Protein AF-A0A285PUW4-F1 (afdb_monomer)

Nearest PDB structures (foldseek):
  8cwo-assembly1_Q  TM=2.333E-01  e=2.033E+00  Cutibacterium acnes

Sequence (295 aa):
MRRWKKIMALCFAFLMSFVMLGSSVEAANGPNEQDWSSAYIVIDDGSANPKQLYNANKSVTISTVKNISYDKKTNTLTLNGYQEAEKKIVANEMGDDFKVKVVGNNQIQGIAVWGYSYGGSLTLEGNGSLEINKNRVQGEPIFLMAEEANAQFKVKQGVTLKVYRDNKFPSSIVVSYSAAAKDGIVFEGNDTLNQKVQKTPQKEAKQMTAAVYELADFIPCTPKDDSVTGIYGALRQAGCSDDEPYYNIYKIQEVFPGIWIASMQDEAGNYFWSSNFNINTNAQKIKAYTTIQHM

Foldseek 3Di:
DVVVVVVVVVVVVVVVVVVVPP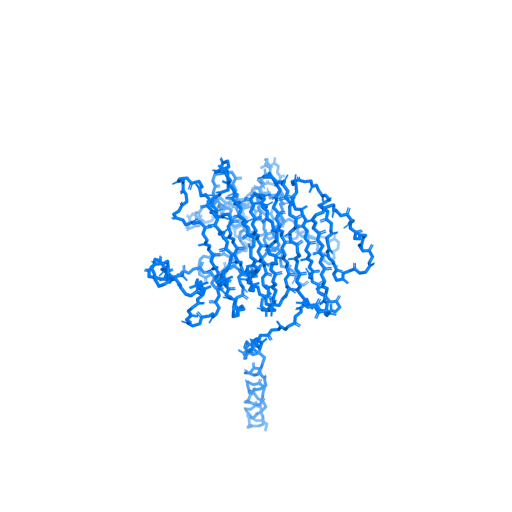PPQDFAAFADLDPPGAWFKFWCLVDPQTATQDGSPPVDDHDDDPQWHADRVQLEIEHAQAEAQRIEIETERGTQRHEYEYHAEHHYAAYEFENCQRHTAYEYDYQYEYAYNPVQPAQARYYTHNNAAQYAYEYEPRYHYHFHHRPVHPDNHDHPNHPNPDHNYYYHPCVVVVVVDDDDPDDDDVPPPPFPWDKDWFFWKDFPDPVDDATKGWDWDDDPDDDDTATQMWGWDDPDVVAIATDQADPVRDGDHPVRIDTDNPDGTDIHIYGDDPD

Secondary structure (DSSP, 8-state):
-HHHHHHHHHHHHHHHHHHSS--------SS--STT---EEEEE-SSSSPEEEEESSTTSPPPPBTTEEEEGGGTEEEEES-EEEEEEEEEES-BTT-EEEEESEEEEEEEEEE-TTT-B-EEEEESSEEEE-TT---SSSEEEE-TTS---EEE-TT-EEEEPPPTTSS-SEEEES---SS-SEEETT-HHHHTT-------S-TT-----EEEEEEEEEEESSTTS-SEEEEEEPPPSSTT---EEEEEEEEEETTEEEEESB-TTS-B--GGGEEE-TTSPPEEEEEE----

Mean predicted aligned error: 16.11 Å

Solvent-accessible surface area (backbone atoms only — not comparable to full-atom values): 15934 Å² total; per-residue (Å²): 116,77,66,61,56,54,52,53,52,50,53,50,51,54,57,47,50,61,72,64,46,67,75,78,58,63,80,29,76,32,58,42,77,56,96,83,39,76,14,34,30,31,43,41,69,85,56,98,75,48,49,25,60,40,58,56,54,81,88,60,76,69,51,90,53,86,40,46,50,64,40,73,94,70,27,32,36,38,37,46,52,26,80,41,55,81,30,26,42,40,36,24,24,34,4,46,56,20,30,39,36,32,34,53,60,29,31,25,21,28,39,40,28,32,2,81,43,45,7,16,16,40,33,39,31,45,72,12,32,43,38,28,8,84,86,31,80,35,44,54,20,32,33,24,42,5,51,60,8,69,18,32,41,36,36,39,66,58,46,45,78,44,72,36,40,18,90,90,36,98,44,44,66,48,73,40,60,42,55,38,90,62,70,41,60,41,46,51,96,34,65,76,62,43,72,69,63,76,88,74,86,78,80,88,59,95,78,65,64,90,59,63,62,46,81,43,75,19,31,35,35,43,62,74,49,87,89,59,85,81,49,35,27,32,42,83,44,87,50,100,53,99,81,60,76,49,51,52,29,22,47,44,42,77,81,47,97,95,42,33,39,40,35,52,46,51,99,86,68,50,70,49,58,49,91,52,41,48,75,39,85,87,51,79,61,46,75,30,32,30,61,72,75,87,125

Organism: NCBI:txid39488

pLDDT: mean 80.05, std 18.42, range [25.73, 98.88]

Structure (mmCIF, N/CA/C/O backbone):
data_AF-A0A285PUW4-F1
#
_entry.id   AF-A0A285PUW4-F1
#
loop_
_atom_site.group_PDB
_atom_site.id
_atom_site.type_symbol
_atom_site.label_atom_id
_atom_site.label_alt_id
_atom_site.label_comp_id
_atom_site.label_asym_id
_atom_site.label_entity_id
_atom_site.label_seq_id
_atom_site.pdbx_PDB_ins_code
_atom_site.Cartn_x
_atom_site.Cartn_y
_atom_site.Cartn_z
_atom_site.occupancy
_atom_site.B_iso_or_equiv
_atom_site.auth_seq_id
_atom_site.auth_comp_id
_atom_site.auth_asym_id
_atom_site.auth_atom_id
_atom_site.pdbx_PDB_model_num
ATOM 1 N N . MET A 1 1 ? 47.518 -31.987 -9.148 1.00 48.16 1 MET A N 1
ATOM 2 C CA . MET A 1 1 ? 46.989 -30.605 -9.289 1.00 48.16 1 MET A CA 1
ATOM 3 C C . MET A 1 1 ? 45.641 -30.492 -10.016 1.00 48.16 1 MET A C 1
ATOM 5 O O . MET A 1 1 ? 44.778 -29.772 -9.536 1.00 48.16 1 MET A O 1
ATOM 9 N N . ARG A 1 2 ? 45.401 -31.188 -11.141 1.00 44.03 2 ARG A N 1
ATOM 10 C CA . ARG A 1 2 ? 44.170 -31.020 -11.954 1.00 44.03 2 ARG A CA 1
ATOM 11 C C . ARG A 1 2 ? 42.878 -31.576 -11.314 1.00 44.03 2 ARG A C 1
ATOM 13 O O . ARG A 1 2 ? 41.805 -31.058 -11.590 1.00 44.03 2 ARG A O 1
ATOM 20 N N . ARG A 1 3 ? 42.974 -32.597 -10.447 1.00 45.84 3 ARG A N 1
ATOM 21 C CA . ARG A 1 3 ? 41.830 -33.188 -9.713 1.00 45.84 3 ARG A CA 1
ATOM 22 C C . ARG A 1 3 ? 41.366 -32.342 -8.516 1.00 45.84 3 ARG A C 1
ATOM 24 O O . ARG A 1 3 ? 40.168 -32.188 -8.338 1.00 45.84 3 ARG A O 1
ATOM 31 N N . TRP A 1 4 ? 42.281 -31.708 -7.777 1.00 45.28 4 TRP A N 1
ATOM 32 C CA . TRP A 1 4 ? 41.923 -30.794 -6.680 1.00 45.28 4 TRP A CA 1
ATOM 33 C C . TRP A 1 4 ? 41.218 -29.524 -7.155 1.00 45.28 4 TRP A C 1
ATOM 35 O O . TRP A 1 4 ? 40.253 -29.112 -6.528 1.00 45.28 4 TRP A O 1
ATOM 45 N N . LYS A 1 5 ? 41.608 -28.967 -8.310 1.00 37.75 5 LYS A N 1
ATOM 46 C CA . LYS A 1 5 ? 40.912 -27.812 -8.906 1.00 37.75 5 LYS A CA 1
ATOM 47 C C . LYS A 1 5 ? 39.450 -28.116 -9.269 1.00 37.75 5 LYS A C 1
ATOM 49 O O . LYS A 1 5 ? 38.606 -27.241 -9.142 1.00 37.75 5 LYS A O 1
ATOM 54 N N . LYS A 1 6 ? 39.138 -29.357 -9.671 1.00 38.19 6 LYS A N 1
ATOM 55 C CA . LYS A 1 6 ? 37.766 -29.787 -9.996 1.00 38.19 6 LYS A CA 1
ATOM 56 C C . LYS A 1 6 ? 36.896 -29.992 -8.753 1.00 38.19 6 LYS A C 1
ATOM 58 O O . LYS A 1 6 ? 35.721 -29.666 -8.797 1.00 38.19 6 LYS A O 1
ATOM 63 N N . ILE A 1 7 ? 37.475 -30.483 -7.655 1.00 49.41 7 ILE A N 1
ATOM 64 C CA . ILE A 1 7 ? 36.774 -30.646 -6.368 1.00 49.41 7 ILE A CA 1
ATOM 65 C C . ILE A 1 7 ? 36.506 -29.274 -5.731 1.00 49.41 7 ILE A C 1
ATOM 67 O O . ILE A 1 7 ? 35.391 -29.015 -5.299 1.00 49.41 7 ILE A O 1
ATOM 71 N N . MET A 1 8 ? 37.481 -28.360 -5.776 1.00 45.38 8 MET A N 1
ATOM 72 C CA . MET A 1 8 ? 37.315 -26.978 -5.308 1.00 45.38 8 MET A CA 1
ATOM 73 C C . MET A 1 8 ? 36.250 -26.212 -6.102 1.00 45.38 8 MET A C 1
ATOM 75 O O . MET A 1 8 ? 35.428 -25.529 -5.507 1.00 45.38 8 MET A O 1
ATOM 79 N N . ALA A 1 9 ? 36.217 -26.365 -7.431 1.00 46.84 9 ALA A N 1
ATOM 80 C CA . ALA A 1 9 ? 35.176 -25.769 -8.270 1.00 46.84 9 ALA A CA 1
ATOM 81 C C . ALA A 1 9 ? 33.778 -26.338 -7.967 1.00 46.84 9 ALA A C 1
ATOM 83 O O . ALA A 1 9 ? 32.801 -25.599 -8.014 1.00 46.84 9 ALA A O 1
ATOM 84 N N . LEU A 1 10 ? 33.682 -27.624 -7.607 1.00 46.22 10 LEU A N 1
ATOM 85 C CA . LEU A 1 10 ? 32.420 -28.248 -7.203 1.00 46.22 10 LEU A CA 1
ATOM 86 C C . LEU A 1 10 ? 31.941 -27.731 -5.836 1.00 46.22 10 LEU A C 1
ATOM 88 O O . LEU A 1 10 ? 30.762 -27.437 -5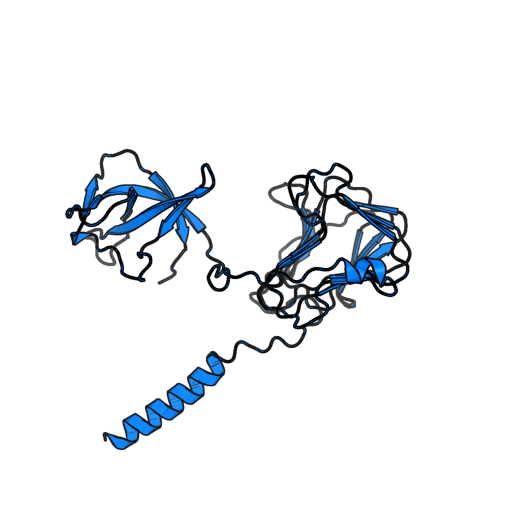.679 1.00 46.22 10 LEU A O 1
ATOM 92 N N . CYS A 1 11 ? 32.851 -27.557 -4.870 1.00 49.34 11 CYS A N 1
ATOM 93 C CA . CYS A 1 11 ? 32.546 -26.946 -3.573 1.00 49.34 11 CYS A CA 1
ATOM 94 C C . CYS A 1 11 ? 32.142 -25.471 -3.712 1.00 49.34 11 CYS A C 1
ATOM 96 O O . CYS A 1 11 ? 31.205 -25.041 -3.051 1.00 49.34 11 CYS A O 1
ATOM 98 N N . PHE A 1 12 ? 32.795 -24.714 -4.602 1.00 49.34 12 PHE A N 1
ATOM 99 C CA . PHE A 1 12 ? 32.440 -23.320 -4.890 1.00 49.34 12 PHE A CA 1
ATOM 100 C C . PHE A 1 12 ? 31.091 -23.197 -5.609 1.00 49.34 12 PHE A C 1
ATOM 102 O O . PHE A 1 12 ? 30.313 -22.311 -5.281 1.00 49.34 12 PHE A O 1
ATOM 109 N N . ALA A 1 13 ? 30.778 -24.100 -6.543 1.00 49.28 13 ALA A N 1
ATOM 110 C CA . ALA A 1 13 ? 29.469 -24.154 -7.194 1.00 49.28 13 ALA A CA 1
ATOM 111 C C . ALA A 1 13 ? 28.354 -24.572 -6.217 1.00 49.28 13 ALA A C 1
ATOM 113 O O . ALA A 1 13 ? 27.254 -24.031 -6.277 1.00 49.28 13 ALA A O 1
ATOM 114 N N . PHE A 1 14 ? 28.646 -25.479 -5.279 1.00 45.00 14 PHE A N 1
ATOM 115 C CA . PHE A 1 14 ? 27.725 -25.857 -4.207 1.00 45.00 14 PHE A CA 1
ATOM 116 C C . PHE A 1 14 ? 27.503 -24.698 -3.218 1.00 45.00 14 PHE A C 1
ATOM 118 O O . PHE A 1 14 ? 26.364 -24.401 -2.884 1.00 45.00 14 PHE A O 1
ATOM 125 N N . LEU A 1 15 ? 28.551 -23.959 -2.835 1.00 50.69 15 LEU A N 1
ATOM 126 C CA . LEU A 1 15 ? 28.443 -22.742 -2.014 1.00 50.69 15 LEU A CA 1
ATOM 127 C C . LEU A 1 15 ? 27.688 -21.609 -2.732 1.00 50.69 15 LEU A C 1
ATOM 129 O O . LEU A 1 15 ? 26.820 -20.987 -2.130 1.00 50.69 15 LEU A O 1
ATOM 133 N N . MET A 1 16 ? 27.938 -21.387 -4.027 1.00 45.81 16 MET A N 1
ATOM 134 C CA . MET A 1 16 ? 27.179 -20.428 -4.845 1.00 45.81 16 MET A CA 1
ATOM 135 C C . MET A 1 16 ? 25.719 -20.849 -5.041 1.00 45.81 16 MET A C 1
ATOM 137 O O . MET A 1 16 ? 24.855 -19.988 -5.173 1.00 45.81 16 MET A O 1
ATOM 141 N N . SER A 1 17 ? 25.413 -22.151 -5.016 1.00 41.62 17 SER A N 1
ATOM 142 C CA . SER A 1 17 ? 24.025 -22.616 -5.088 1.00 41.62 17 SER A CA 1
ATOM 143 C C . SER A 1 17 ? 23.209 -22.224 -3.853 1.00 41.62 17 SER A C 1
ATOM 145 O O . SER A 1 17 ? 22.017 -22.001 -3.999 1.00 41.62 17 SER A O 1
ATOM 147 N N . PHE A 1 18 ? 23.838 -22.015 -2.686 1.00 41.69 18 PHE A N 1
ATOM 148 C CA . PHE A 1 18 ? 23.177 -21.428 -1.510 1.00 41.69 18 PHE A CA 1
ATOM 149 C C . PHE A 1 18 ? 23.049 -19.899 -1.576 1.00 41.69 18 PHE A C 1
ATOM 151 O O . PHE A 1 18 ? 22.147 -19.357 -0.953 1.00 41.69 18 PHE A O 1
ATOM 158 N N . VAL A 1 19 ? 23.894 -19.209 -2.353 1.00 43.41 19 VAL A N 1
ATOM 159 C CA . VAL A 1 19 ? 23.761 -17.762 -2.636 1.00 43.41 19 VAL A CA 1
ATOM 160 C C . VAL A 1 19 ? 22.665 -17.494 -3.684 1.00 43.41 19 VAL A C 1
ATOM 162 O O . VAL A 1 19 ? 22.061 -16.430 -3.689 1.00 43.41 19 VAL A O 1
ATOM 165 N N . MET A 1 20 ? 22.386 -18.478 -4.548 1.00 39.09 20 MET A N 1
ATOM 166 C CA . MET A 1 20 ? 21.332 -18.455 -5.578 1.00 39.09 20 MET A CA 1
ATOM 167 C C . MET A 1 20 ? 20.034 -19.155 -5.157 1.00 39.09 20 MET A C 1
ATOM 169 O O . MET A 1 20 ? 19.060 -19.151 -5.915 1.00 39.09 20 MET A O 1
ATOM 173 N N . LEU A 1 21 ? 19.988 -19.754 -3.964 1.00 38.34 21 LEU A N 1
ATOM 174 C CA . LEU A 1 21 ? 18.716 -19.955 -3.290 1.00 38.34 21 LEU A CA 1
ATOM 175 C C . LEU A 1 21 ? 18.259 -18.551 -2.924 1.00 38.34 21 LEU A C 1
ATOM 177 O O . LEU A 1 21 ? 18.657 -18.030 -1.885 1.00 38.34 21 LEU A O 1
ATOM 181 N N . GLY A 1 22 ? 17.486 -17.928 -3.824 1.00 42.28 22 GLY A N 1
ATOM 182 C CA . GLY A 1 22 ? 16.699 -16.753 -3.488 1.00 42.28 22 GLY A CA 1
ATOM 183 C C . GLY A 1 22 ? 16.111 -17.037 -2.124 1.00 42.28 22 GLY A C 1
ATOM 184 O O . GLY A 1 22 ? 15.492 -18.093 -1.947 1.00 42.28 22 GLY A O 1
ATOM 185 N N . SER A 1 23 ? 16.471 -16.197 -1.154 1.00 39.47 23 SER A N 1
ATOM 186 C CA . SER A 1 23 ? 16.004 -16.304 0.217 1.00 39.47 23 SER A CA 1
ATOM 187 C C . SER A 1 23 ? 14.535 -16.650 0.123 1.00 39.47 23 SER A C 1
ATOM 189 O O . SER A 1 23 ? 13.757 -15.869 -0.419 1.00 39.47 23 SER A O 1
ATOM 191 N N . SER A 1 24 ? 14.168 -17.868 0.522 1.00 43.34 24 SER A N 1
ATOM 192 C CA . SER A 1 24 ? 12.769 -18.195 0.709 1.00 43.34 24 SER A CA 1
ATOM 193 C C . SER A 1 24 ? 12.327 -17.212 1.773 1.00 43.34 24 SER A C 1
ATOM 195 O O . SER A 1 24 ? 12.712 -17.371 2.931 1.00 43.34 24 SER A O 1
ATOM 197 N N . VAL A 1 25 ? 11.678 -16.128 1.355 1.00 45.62 25 VAL A N 1
ATOM 198 C CA . VAL A 1 25 ? 11.226 -15.083 2.258 1.00 45.62 25 VAL A CA 1
ATOM 199 C C . VAL A 1 25 ? 10.133 -15.748 3.074 1.00 45.62 25 VAL A C 1
ATOM 201 O O . VAL A 1 25 ? 8.992 -15.891 2.633 1.00 45.62 25 VAL A O 1
ATOM 204 N N . GLU A 1 26 ? 10.522 -16.288 4.226 1.00 49.47 26 GLU A N 1
ATOM 205 C CA . GLU A 1 26 ? 9.581 -16.531 5.301 1.00 49.47 26 GLU A CA 1
ATOM 206 C C . GLU A 1 26 ? 8.838 -15.221 5.520 1.00 49.47 26 GLU A C 1
ATOM 208 O O . GLU A 1 26 ? 9.461 -14.161 5.566 1.00 49.47 26 GLU A O 1
ATOM 213 N N . ALA A 1 27 ? 7.513 -15.303 5.606 1.00 55.12 27 ALA A N 1
ATOM 214 C CA . ALA A 1 27 ? 6.664 -14.155 5.868 1.00 55.12 27 ALA A CA 1
ATOM 215 C C . ALA A 1 27 ? 7.235 -13.351 7.045 1.00 55.12 27 ALA A C 1
ATOM 217 O O . ALA A 1 27 ? 7.267 -13.842 8.179 1.00 55.12 27 ALA A O 1
ATOM 218 N N . ALA A 1 28 ? 7.738 -12.147 6.773 1.00 72.06 28 ALA A N 1
ATOM 219 C CA . ALA A 1 28 ? 8.301 -11.302 7.813 1.00 72.06 28 ALA A CA 1
ATOM 220 C C . ALA A 1 28 ? 7.157 -10.646 8.591 1.00 72.06 28 ALA A C 1
ATOM 222 O O . ALA A 1 28 ? 6.213 -10.139 7.991 1.00 72.06 28 ALA A O 1
ATOM 223 N N . ASN A 1 29 ? 7.225 -10.663 9.923 1.00 87.19 29 ASN A N 1
ATOM 224 C CA . ASN A 1 29 ? 6.245 -9.988 10.773 1.00 87.19 29 ASN A CA 1
ATOM 225 C C . ASN A 1 29 ? 6.837 -8.685 11.313 1.00 87.19 29 ASN A C 1
ATOM 227 O O . ASN A 1 29 ? 7.913 -8.694 11.917 1.00 87.19 29 ASN A O 1
ATOM 231 N N . GLY A 1 30 ? 6.091 -7.598 11.159 1.00 93.19 30 GLY A N 1
ATOM 232 C CA . GLY A 1 30 ? 6.497 -6.250 11.521 1.00 93.19 30 GLY A CA 1
ATOM 233 C C . GLY A 1 30 ? 7.304 -5.540 10.429 1.00 93.19 30 GLY A C 1
ATOM 234 O O . GLY A 1 30 ? 7.604 -6.125 9.393 1.00 93.19 30 GLY A O 1
ATOM 235 N N . PRO A 1 31 ? 7.647 -4.260 10.651 1.00 93.81 31 PRO A N 1
ATOM 236 C CA . PRO A 1 31 ? 8.512 -3.508 9.748 1.00 93.81 31 PRO A CA 1
ATOM 237 C C . PRO A 1 31 ? 9.936 -4.066 9.707 1.00 93.81 31 PRO A C 1
ATOM 239 O O . PRO A 1 31 ? 10.443 -4.537 10.725 1.00 93.81 31 PRO A O 1
ATOM 242 N N . ASN A 1 32 ? 10.618 -3.909 8.571 1.00 89.06 32 ASN A N 1
ATOM 243 C CA . ASN A 1 32 ? 12.045 -4.202 8.474 1.00 89.06 32 ASN A CA 1
ATOM 244 C C . ASN A 1 32 ? 12.840 -3.317 9.446 1.00 89.06 32 ASN A C 1
ATOM 246 O O . ASN A 1 32 ? 12.752 -2.090 9.412 1.00 89.06 32 ASN A O 1
ATOM 250 N N . GLU A 1 33 ? 13.626 -3.938 10.325 1.00 84.62 33 GLU A N 1
ATOM 251 C CA . GLU A 1 33 ? 14.454 -3.248 11.328 1.00 84.62 33 GLU A CA 1
ATOM 252 C C . GLU A 1 33 ? 15.958 -3.405 11.079 1.00 84.62 33 GLU A C 1
ATOM 254 O O . GLU A 1 33 ? 16.762 -3.054 11.940 1.00 84.62 33 GLU A O 1
ATOM 259 N N . GLN A 1 34 ? 16.352 -3.940 9.923 1.00 81.75 34 GLN A N 1
ATOM 260 C CA . GLN A 1 34 ? 17.763 -4.025 9.549 1.00 81.75 34 GLN A CA 1
ATOM 261 C C . GLN A 1 34 ? 18.368 -2.625 9.373 1.00 81.75 34 GLN A C 1
ATOM 263 O O . GLN A 1 34 ? 17.660 -1.670 9.063 1.00 81.75 34 GLN A O 1
ATOM 268 N N . ASP A 1 35 ? 19.687 -2.493 9.531 1.00 75.38 35 ASP A N 1
ATOM 269 C CA . ASP A 1 35 ? 20.366 -1.185 9.482 1.00 75.38 35 ASP A CA 1
ATOM 270 C C . ASP A 1 35 ? 20.207 -0.460 8.133 1.00 75.38 35 ASP A C 1
ATOM 272 O O . ASP A 1 35 ? 20.282 0.765 8.066 1.00 75.38 35 ASP A O 1
ATOM 276 N N . TRP A 1 36 ? 19.966 -1.215 7.060 1.00 74.19 36 TRP A N 1
ATOM 277 C CA . TRP A 1 36 ? 19.705 -0.718 5.706 1.00 74.19 36 TRP A CA 1
ATOM 278 C C . TRP A 1 36 ? 18.207 -0.602 5.375 1.00 74.19 36 TRP A C 1
ATOM 280 O O . TRP A 1 36 ? 17.855 -0.312 4.233 1.00 74.19 36 TRP A O 1
ATOM 290 N N . SER A 1 37 ? 17.328 -0.839 6.354 1.00 80.19 37 SER A N 1
ATOM 291 C CA . SER A 1 37 ? 15.878 -0.830 6.176 1.00 80.19 37 SER A CA 1
ATOM 292 C C . SER A 1 37 ? 15.384 0.483 5.584 1.00 80.19 37 SER A C 1
ATOM 294 O O . SER A 1 37 ? 15.727 1.574 6.053 1.00 80.19 37 SER A O 1
ATOM 296 N N . SER A 1 38 ? 14.495 0.352 4.604 1.00 85.50 38 SER A N 1
ATOM 297 C CA . SER A 1 38 ? 13.711 1.463 4.074 1.00 85.50 38 SER A CA 1
ATOM 298 C C . SER A 1 38 ? 12.256 1.383 4.537 1.00 85.50 38 SER A C 1
ATOM 300 O O . SER A 1 38 ? 11.366 1.882 3.849 1.00 85.50 38 SER A O 1
ATOM 302 N N . ALA A 1 39 ? 11.979 0.764 5.691 1.00 90.62 39 ALA A N 1
ATOM 303 C CA . ALA A 1 39 ? 10.617 0.620 6.185 1.00 90.62 39 ALA A CA 1
ATOM 304 C C . ALA A 1 39 ? 10.025 1.956 6.648 1.00 90.62 39 ALA A C 1
ATOM 306 O O . ALA A 1 39 ? 10.598 2.674 7.477 1.00 90.62 39 ALA A O 1
ATOM 307 N N . TYR A 1 40 ? 8.843 2.284 6.133 1.00 92.62 40 TYR A N 1
ATOM 308 C CA . TYR A 1 40 ? 8.121 3.498 6.499 1.00 92.62 40 TYR A CA 1
ATOM 309 C C . TYR A 1 40 ? 6.622 3.370 6.244 1.00 92.62 40 TYR A C 1
ATOM 311 O O . TYR A 1 40 ? 6.158 2.530 5.474 1.00 92.62 40 TYR A O 1
ATOM 319 N N . ILE A 1 41 ? 5.872 4.283 6.859 1.00 98.19 41 ILE A N 1
ATOM 320 C CA . ILE A 1 41 ? 4.489 4.590 6.500 1.00 98.19 41 ILE A CA 1
ATOM 321 C C . ILE A 1 41 ? 4.375 6.104 6.389 1.00 98.19 41 ILE A C 1
ATOM 323 O O . ILE A 1 41 ? 4.719 6.821 7.332 1.00 98.19 41 ILE A O 1
ATOM 327 N N . VAL A 1 42 ? 3.841 6.592 5.274 1.00 94.81 42 VAL A N 1
ATOM 328 C CA . VAL A 1 42 ? 3.626 8.019 5.037 1.00 94.81 42 VAL A CA 1
ATOM 329 C C . VAL A 1 42 ? 2.212 8.319 4.564 1.00 94.81 42 VAL A C 1
ATOM 331 O O . VAL A 1 42 ? 1.539 7.486 3.955 1.00 94.81 42 VAL A O 1
ATOM 334 N N . ILE A 1 43 ? 1.788 9.553 4.821 1.00 97.06 43 ILE A N 1
ATOM 335 C CA . ILE A 1 43 ? 0.664 10.180 4.135 1.00 97.06 43 ILE A CA 1
ATOM 336 C C . ILE A 1 43 ? 1.257 10.993 2.987 1.00 97.06 43 ILE A C 1
ATOM 338 O O . ILE A 1 43 ? 1.853 12.047 3.219 1.00 97.06 43 ILE A O 1
ATOM 342 N N . ASP A 1 44 ? 1.103 10.482 1.773 1.00 88.50 44 ASP A N 1
ATOM 343 C CA . ASP A 1 44 ? 1.510 11.153 0.544 1.00 88.50 44 ASP A CA 1
ATOM 344 C C . ASP A 1 44 ? 0.417 12.143 0.118 1.00 88.50 44 ASP A C 1
ATOM 346 O O . ASP A 1 44 ? -0.689 11.763 -0.282 1.00 88.50 44 ASP A O 1
ATOM 350 N N . ASP A 1 45 ? 0.740 13.425 0.257 1.00 84.69 45 ASP A N 1
ATOM 351 C CA . ASP A 1 45 ? -0.054 14.575 -0.171 1.00 84.69 45 ASP A CA 1
ATOM 352 C C . ASP A 1 45 ? 0.548 15.277 -1.404 1.00 84.69 45 ASP A C 1
ATOM 354 O O . ASP A 1 45 ? 0.168 16.404 -1.722 1.00 84.69 45 ASP A O 1
ATOM 358 N N . GLY A 1 46 ? 1.491 14.624 -2.098 1.00 79.12 46 GLY A N 1
ATOM 359 C CA . GLY A 1 46 ? 2.215 15.174 -3.245 1.00 79.12 46 GLY A CA 1
ATOM 360 C C . GLY A 1 46 ? 3.327 16.161 -2.878 1.00 79.12 46 GLY A C 1
ATOM 361 O O . GLY A 1 46 ? 3.969 16.712 -3.774 1.00 79.12 46 GLY A O 1
ATOM 362 N N . SER A 1 47 ? 3.570 16.408 -1.588 1.00 77.31 47 SER A N 1
ATOM 363 C CA . SER A 1 47 ? 4.679 17.253 -1.149 1.00 77.31 47 SER A CA 1
ATOM 364 C C . SER A 1 47 ? 6.021 16.518 -1.204 1.00 77.31 47 SER A C 1
ATOM 366 O O . SER A 1 47 ? 6.098 15.295 -1.119 1.00 77.31 47 SER A O 1
ATOM 368 N N . ALA A 1 48 ? 7.114 17.282 -1.285 1.00 73.50 48 ALA A N 1
ATOM 369 C CA . ALA A 1 48 ? 8.469 16.729 -1.226 1.00 73.50 48 ALA A CA 1
ATOM 370 C C . ALA A 1 48 ? 8.801 16.072 0.130 1.00 73.50 48 ALA A C 1
ATOM 372 O O . ALA A 1 48 ? 9.737 15.286 0.215 1.00 73.50 48 ALA A O 1
ATOM 373 N N . ASN A 1 49 ? 8.050 16.406 1.186 1.00 79.50 49 ASN A N 1
ATOM 374 C CA . ASN A 1 49 ? 8.264 15.926 2.549 1.00 79.50 49 ASN A CA 1
ATOM 375 C C . ASN A 1 49 ? 6.935 15.418 3.130 1.00 79.50 49 ASN A C 1
ATOM 377 O O . ASN A 1 49 ? 6.308 16.119 3.932 1.00 79.50 49 ASN A O 1
ATOM 381 N N . PRO A 1 50 ? 6.486 14.216 2.729 1.00 88.38 50 PRO A N 1
ATOM 382 C CA . PRO A 1 50 ? 5.214 13.670 3.176 1.00 88.38 50 PRO A CA 1
ATOM 383 C C . PRO A 1 50 ? 5.226 13.400 4.684 1.00 88.38 50 PRO A C 1
ATOM 385 O O . PRO A 1 50 ? 6.272 13.147 5.296 1.00 88.38 50 PRO A O 1
ATOM 388 N N . LYS A 1 51 ? 4.039 13.422 5.300 1.00 93.00 51 LYS A N 1
ATOM 389 C CA . LYS A 1 51 ? 3.909 13.220 6.749 1.00 93.00 51 LYS A CA 1
ATOM 390 C C . LYS A 1 51 ? 4.247 11.781 7.110 1.00 93.00 51 LYS A C 1
ATOM 392 O O . LYS A 1 51 ? 3.575 10.852 6.669 1.00 93.00 51 LYS A O 1
ATOM 397 N N . GLN A 1 52 ? 5.253 11.617 7.955 1.00 96.50 52 GLN A N 1
ATOM 398 C CA . GLN A 1 52 ? 5.763 10.320 8.389 1.00 96.50 52 GLN A CA 1
ATOM 399 C C . GLN A 1 52 ? 4.918 9.796 9.550 1.00 96.50 52 GLN A C 1
ATOM 401 O O . GLN A 1 52 ? 4.804 10.467 10.569 1.00 96.50 52 GLN A O 1
ATOM 406 N N . LEU A 1 53 ? 4.325 8.614 9.422 1.00 97.75 53 LEU A N 1
ATOM 407 C CA . LEU A 1 53 ? 3.608 7.929 10.507 1.00 97.75 53 LEU A CA 1
ATOM 408 C C . LEU A 1 53 ? 4.476 6.859 11.173 1.00 97.75 53 LEU A C 1
ATOM 410 O O . LEU A 1 53 ? 4.290 6.539 12.345 1.00 97.75 53 LEU A O 1
ATOM 414 N N . TYR A 1 54 ? 5.437 6.332 10.420 1.00 97.38 54 TYR A N 1
ATOM 415 C CA . TYR A 1 54 ? 6.482 5.435 10.881 1.00 97.38 54 TYR A CA 1
ATOM 416 C C . TYR A 1 54 ? 7.693 5.566 9.959 1.00 97.38 54 TYR A C 1
ATOM 418 O O . TYR A 1 54 ? 7.525 5.772 8.758 1.00 97.38 54 TYR A O 1
ATOM 426 N N . ASN A 1 55 ? 8.894 5.423 10.512 1.00 94.19 55 ASN A N 1
ATOM 427 C CA . ASN A 1 55 ? 10.124 5.311 9.742 1.00 94.19 55 ASN A CA 1
ATOM 428 C C . ASN A 1 55 ? 11.156 4.506 10.549 1.00 94.19 55 ASN A C 1
ATOM 430 O O . ASN A 1 55 ? 11.305 4.734 11.755 1.00 94.19 55 ASN A O 1
ATOM 434 N N . ALA A 1 56 ? 11.850 3.567 9.906 1.00 90.81 56 ALA A N 1
ATOM 435 C CA . ALA A 1 56 ? 12.941 2.818 10.527 1.00 90.81 56 ALA A CA 1
ATOM 436 C C . ALA A 1 56 ? 14.150 3.716 10.847 1.00 90.81 56 ALA A C 1
ATOM 438 O O . ALA A 1 56 ? 14.820 3.521 11.866 1.00 90.81 56 ALA A O 1
ATOM 439 N N . ASN A 1 57 ? 14.390 4.753 10.035 1.00 88.06 57 ASN A N 1
ATOM 440 C CA . ASN A 1 57 ? 15.404 5.761 10.310 1.00 88.06 57 ASN A CA 1
ATOM 441 C C . ASN A 1 57 ? 14.968 6.644 11.488 1.00 88.06 57 ASN A C 1
ATOM 443 O O . ASN A 1 57 ? 14.126 7.535 11.363 1.00 88.06 57 ASN A O 1
ATOM 447 N N . LYS A 1 58 ? 15.608 6.427 12.639 1.00 88.94 58 LYS A N 1
ATOM 448 C CA . LYS A 1 58 ? 15.310 7.113 13.907 1.00 88.94 58 LYS A CA 1
ATOM 449 C C . LYS A 1 58 ? 15.548 8.626 13.871 1.00 88.94 58 LYS A C 1
ATOM 451 O O . LYS A 1 58 ? 15.062 9.326 14.754 1.00 88.94 58 LYS A O 1
ATOM 456 N N . SER A 1 59 ? 16.285 9.128 12.881 1.00 89.75 59 SER A N 1
ATOM 457 C CA . SER A 1 59 ? 16.507 10.565 12.685 1.00 89.75 59 SER A CA 1
ATOM 458 C C . SER A 1 59 ? 15.311 11.266 12.031 1.00 89.75 59 SER A C 1
ATOM 460 O O . SER A 1 59 ? 15.240 12.494 12.033 1.00 89.75 59 SER A O 1
ATOM 462 N N . VAL A 1 60 ? 14.366 10.511 11.460 1.00 91.38 60 VAL A N 1
ATOM 463 C CA . VAL A 1 60 ? 13.168 11.059 10.821 1.00 91.38 60 VAL A CA 1
ATOM 464 C C . VAL A 1 60 ? 12.125 11.416 11.879 1.00 91.38 60 VAL A C 1
ATOM 466 O O . VAL A 1 60 ? 11.774 10.615 12.743 1.00 91.38 60 VAL A O 1
ATOM 469 N N . THR A 1 61 ? 11.594 12.635 11.793 1.00 94.19 61 THR A N 1
ATOM 470 C CA . THR A 1 61 ? 10.548 13.096 12.712 1.00 94.19 61 THR A CA 1
ATOM 471 C C . THR A 1 61 ? 9.198 12.497 12.333 1.00 94.19 61 THR A C 1
ATOM 473 O O . THR A 1 61 ? 8.698 12.713 11.229 1.00 94.19 61 THR A O 1
ATOM 476 N N . ILE A 1 62 ? 8.580 11.787 13.277 1.00 96.94 62 ILE A N 1
ATOM 477 C CA . ILE A 1 62 ? 7.234 11.233 13.112 1.00 96.94 62 ILE A CA 1
ATOM 478 C C . ILE A 1 62 ? 6.184 12.320 13.359 1.00 96.94 62 ILE A C 1
ATOM 480 O O . ILE A 1 62 ? 6.234 13.066 14.336 1.00 96.94 62 ILE A O 1
ATOM 484 N N . SER A 1 63 ? 5.226 12.407 12.446 1.00 96.12 63 SER A N 1
ATOM 485 C CA . SER A 1 63 ? 4.110 13.343 12.465 1.00 96.12 63 SER A CA 1
ATOM 486 C C . SER A 1 63 ? 2.939 12.793 13.272 1.00 96.12 63 SER A C 1
ATOM 488 O O . SER A 1 63 ? 2.495 11.665 13.068 1.00 96.12 63 SER A O 1
ATOM 490 N N . THR A 1 64 ? 2.349 13.642 14.108 1.00 96.62 64 THR A N 1
ATOM 491 C CA . THR A 1 64 ? 1.041 13.370 14.711 1.00 96.62 64 THR A CA 1
ATOM 492 C C . THR A 1 64 ? -0.049 13.924 13.805 1.00 96.62 64 THR A C 1
ATOM 494 O O . THR A 1 64 ? -0.085 15.123 13.523 1.00 96.62 64 THR A O 1
ATOM 497 N N . VAL A 1 65 ? -0.960 13.064 13.355 1.00 97.62 65 VAL A N 1
ATOM 498 C CA . VAL A 1 65 ? -2.085 13.450 12.498 1.00 97.62 65 VAL A CA 1
ATOM 499 C C . VAL A 1 65 ? -3.378 12.974 13.142 1.00 97.62 65 VAL A C 1
ATOM 501 O O . VAL A 1 65 ? -3.478 11.859 13.641 1.00 97.62 65 VAL A O 1
ATOM 504 N N . LYS A 1 66 ? -4.385 13.848 13.177 1.00 98.06 66 LYS A N 1
ATOM 505 C CA . LYS A 1 66 ? -5.677 13.524 13.783 1.00 98.06 66 LYS A CA 1
ATOM 506 C C . LYS A 1 66 ? -6.325 12.344 13.046 1.00 98.06 66 LYS A C 1
ATOM 508 O O . LYS A 1 66 ? -6.276 12.288 11.821 1.00 98.06 66 LYS A O 1
ATOM 513 N N . ASN A 1 67 ? -6.986 11.461 13.797 1.00 98.50 67 ASN A N 1
ATOM 514 C CA . ASN A 1 67 ? -7.786 10.338 13.284 1.00 98.50 67 ASN A CA 1
ATOM 515 C C . ASN A 1 67 ? -7.000 9.231 12.555 1.00 98.50 67 ASN A C 1
ATOM 517 O O . ASN A 1 67 ? -7.614 8.344 11.962 1.00 98.50 67 ASN A O 1
ATOM 521 N N . ILE A 1 68 ? -5.670 9.247 12.636 1.00 98.62 68 ILE A N 1
ATOM 522 C CA . ILE A 1 68 ? -4.797 8.201 12.106 1.00 98.62 68 ILE A CA 1
ATOM 523 C C . ILE A 1 68 ? -3.642 7.949 13.077 1.00 98.62 68 ILE A C 1
ATOM 525 O O . ILE A 1 68 ? -3.062 8.887 13.621 1.00 98.62 68 ILE A O 1
ATOM 529 N N . SER A 1 69 ? -3.315 6.687 13.330 1.00 98.44 69 SER A N 1
ATOM 530 C CA . SER A 1 69 ? -2.200 6.318 14.208 1.00 98.44 69 SER A CA 1
ATOM 531 C C . SER A 1 69 ? -1.629 4.964 13.823 1.00 98.44 69 SER A C 1
ATOM 533 O O . SER A 1 69 ? -2.355 4.098 13.346 1.00 98.44 69 SER A O 1
ATOM 535 N N . TYR A 1 70 ? -0.334 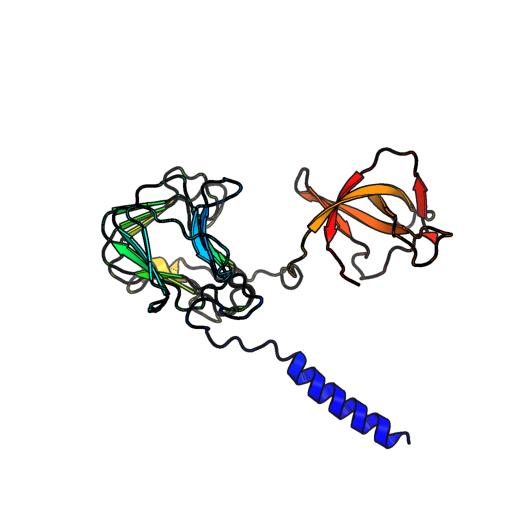4.769 14.048 1.00 98.62 70 TYR A N 1
ATOM 536 C CA . TYR A 1 70 ? 0.333 3.495 13.814 1.00 98.62 70 TYR A CA 1
ATOM 537 C C . TYR A 1 70 ? 0.812 2.889 15.134 1.00 98.62 70 TYR A C 1
ATOM 539 O O . TYR A 1 70 ? 1.460 3.564 15.935 1.00 98.62 70 TYR A O 1
ATOM 547 N N . ASP A 1 71 ? 0.490 1.615 15.355 1.00 98.19 71 ASP A N 1
ATOM 548 C CA . ASP A 1 71 ? 1.027 0.806 16.446 1.00 98.19 71 ASP A CA 1
ATOM 549 C C . ASP A 1 71 ? 2.016 -0.219 15.888 1.00 98.19 71 ASP A C 1
ATOM 551 O O . ASP A 1 71 ? 1.636 -1.196 15.241 1.00 98.19 71 ASP A O 1
ATOM 555 N N . LYS A 1 72 ? 3.297 -0.006 16.198 1.00 95.88 72 LYS A N 1
ATOM 556 C CA . LYS A 1 72 ? 4.396 -0.876 15.777 1.00 95.88 72 LYS A CA 1
ATOM 557 C C . LYS A 1 72 ? 4.284 -2.291 16.347 1.00 95.88 72 LYS A C 1
ATOM 559 O O . LYS A 1 72 ? 4.630 -3.239 15.654 1.00 95.88 72 LYS A O 1
ATOM 564 N N . LYS A 1 73 ? 3.803 -2.462 17.586 1.00 95.38 73 LYS A N 1
ATOM 565 C CA . LYS A 1 73 ? 3.772 -3.786 18.244 1.00 95.38 73 LYS A CA 1
ATOM 566 C C . LYS A 1 73 ? 2.833 -4.753 17.543 1.00 95.38 73 LYS A C 1
ATOM 568 O O . LYS A 1 73 ? 3.059 -5.956 17.556 1.00 95.38 73 LYS A O 1
ATOM 573 N N . THR A 1 74 ? 1.755 -4.215 16.992 1.00 96.81 74 THR A N 1
ATOM 574 C CA . THR A 1 74 ? 0.732 -4.981 16.286 1.00 96.81 74 THR A CA 1
ATOM 575 C C . THR A 1 74 ? 0.823 -4.804 14.775 1.00 96.81 74 THR A C 1
ATOM 577 O O . THR A 1 74 ? -0.032 -5.342 14.071 1.00 96.81 74 THR A O 1
ATOM 580 N N . ASN A 1 75 ? 1.804 -4.036 14.292 1.00 97.88 75 ASN A N 1
ATOM 581 C CA . ASN A 1 75 ? 1.979 -3.646 12.898 1.00 97.88 75 ASN A CA 1
ATOM 582 C C . ASN A 1 75 ? 0.674 -3.147 12.245 1.00 97.88 75 ASN A C 1
ATOM 584 O O . ASN A 1 75 ? 0.250 -3.595 11.178 1.00 97.88 75 ASN A O 1
ATOM 588 N N . THR A 1 76 ? -0.041 -2.279 12.965 1.00 98.69 76 THR A N 1
ATOM 589 C CA . THR A 1 76 ? -1.407 -1.879 12.610 1.00 98.69 76 THR A CA 1
ATOM 590 C C . THR A 1 76 ? -1.531 -0.365 12.509 1.00 98.69 76 THR A C 1
ATOM 592 O O . THR A 1 76 ? -1.354 0.362 13.488 1.00 98.69 76 THR A O 1
ATOM 595 N N . LEU A 1 77 ? -1.909 0.114 11.326 1.00 98.88 77 LEU A N 1
ATOM 596 C CA . LEU A 1 77 ? -2.339 1.485 11.086 1.00 98.88 77 LEU A CA 1
ATOM 597 C C . LEU A 1 77 ? -3.847 1.596 11.342 1.00 98.88 77 LEU A C 1
ATOM 599 O O . LEU A 1 77 ? -4.640 0.901 10.721 1.00 98.88 77 LEU A O 1
ATOM 603 N N . THR A 1 78 ? -4.280 2.469 12.241 1.00 98.88 78 THR A N 1
ATOM 604 C CA . THR A 1 78 ? -5.701 2.692 12.525 1.00 98.88 78 THR A CA 1
ATOM 605 C C . THR A 1 78 ? -6.190 3.952 11.825 1.00 98.88 78 THR A C 1
ATOM 607 O O . THR A 1 78 ? -5.640 5.026 12.049 1.00 98.88 78 THR A O 1
ATOM 610 N N . LEU A 1 79 ? -7.256 3.827 11.033 1.00 98.88 79 LEU A N 1
ATOM 611 C CA . LEU A 1 79 ? -8.045 4.940 10.504 1.00 98.88 79 LEU A CA 1
ATOM 612 C C . LEU A 1 79 ? -9.332 5.047 11.323 1.00 98.88 79 LEU A C 1
ATOM 614 O O . LEU A 1 79 ? -10.101 4.087 11.382 1.00 98.88 79 LEU A O 1
ATOM 618 N N . ASN A 1 80 ? -9.560 6.189 11.970 1.00 98.62 80 ASN A N 1
ATOM 619 C CA . ASN A 1 80 ? -10.728 6.407 12.822 1.00 98.62 80 ASN A CA 1
ATOM 620 C C . ASN A 1 80 ? -11.437 7.721 12.484 1.00 98.62 80 ASN A C 1
ATOM 622 O O . ASN A 1 80 ? -11.181 8.752 13.105 1.00 98.62 80 ASN A O 1
ATOM 626 N N . GLY A 1 81 ? -12.319 7.696 11.487 1.00 98.50 81 GLY A N 1
ATOM 627 C CA . GLY A 1 81 ? -12.951 8.921 10.997 1.00 98.50 81 GLY A CA 1
ATOM 628 C C . GLY A 1 81 ? -11.991 9.805 10.191 1.00 98.50 81 GLY A C 1
ATOM 629 O O . GLY A 1 81 ? -12.072 11.032 10.268 1.00 98.50 81 GLY A O 1
ATOM 630 N N . TYR A 1 82 ? -11.025 9.208 9.490 1.00 98.69 82 TYR A N 1
ATOM 631 C CA . TYR A 1 82 ? -10.026 9.917 8.689 1.00 98.69 82 TYR A CA 1
ATOM 632 C C . TYR A 1 82 ? -10.619 10.326 7.332 1.00 98.69 82 TYR A C 1
ATOM 634 O O . TYR A 1 82 ? -11.084 9.469 6.588 1.00 98.69 82 TYR A O 1
ATOM 642 N N . GLN A 1 83 ? -10.659 11.625 7.026 1.00 98.31 83 GLN A N 1
ATOM 643 C CA . GLN A 1 83 ? -11.439 12.200 5.917 1.00 98.31 83 GLN A CA 1
ATOM 644 C C . GLN A 1 83 ? -10.555 13.059 5.006 1.00 98.31 83 GLN A C 1
ATOM 646 O O . GLN A 1 83 ? -10.626 14.284 5.023 1.00 98.31 83 GLN A O 1
ATOM 651 N N . GLU A 1 84 ? -9.679 12.409 4.245 1.00 97.38 84 GLU A N 1
ATOM 652 C CA . GLU A 1 84 ? -8.626 13.056 3.456 1.00 97.38 84 GLU A CA 1
ATOM 653 C C . GLU A 1 84 ? -8.593 12.460 2.043 1.00 97.38 84 GLU A C 1
ATOM 655 O O . GLU A 1 84 ? -7.676 11.741 1.650 1.00 97.38 84 GLU A O 1
ATOM 660 N N . ALA A 1 85 ? -9.648 12.747 1.277 1.00 95.88 85 ALA A N 1
ATOM 661 C CA . ALA A 1 85 ? -9.961 12.125 -0.012 1.00 95.88 85 ALA A CA 1
ATOM 662 C C . ALA A 1 85 ? -8.882 12.255 -1.100 1.00 95.88 85 ALA A C 1
ATOM 664 O O . ALA A 1 85 ? -8.912 11.490 -2.060 1.00 95.88 85 ALA A O 1
ATOM 665 N N . GLU A 1 86 ? -7.970 13.213 -0.950 1.00 95.31 86 GLU A N 1
ATOM 666 C CA . GLU A 1 86 ? -6.907 13.538 -1.909 1.00 95.31 86 GLU A CA 1
ATOM 667 C C . GLU A 1 86 ? -5.529 13.017 -1.468 1.00 95.31 86 GLU A C 1
ATOM 669 O O . GLU A 1 86 ? -4.563 13.115 -2.219 1.00 95.31 86 GLU A O 1
ATOM 674 N N . LYS A 1 87 ? -5.433 12.406 -0.277 1.00 95.12 87 LYS A N 1
ATOM 675 C CA . LYS A 1 87 ? -4.175 11.894 0.281 1.00 95.12 87 LYS A CA 1
ATOM 676 C C . LYS A 1 87 ? -4.083 10.380 0.168 1.00 95.12 87 LYS A C 1
ATOM 678 O O . LYS A 1 87 ? -5.066 9.665 0.388 1.00 95.12 87 LYS A O 1
ATOM 683 N N . LYS A 1 88 ? -2.893 9.884 -0.161 1.00 95.88 88 LYS A N 1
ATOM 684 C CA . LYS A 1 88 ? -2.595 8.450 -0.243 1.00 95.88 88 LYS A CA 1
ATOM 685 C C . LYS A 1 88 ? -1.857 7.994 1.008 1.00 95.88 88 LYS A C 1
ATOM 687 O O . LYS A 1 88 ? -1.130 8.764 1.627 1.00 95.88 88 LYS A O 1
ATOM 692 N N . ILE A 1 89 ? -2.019 6.726 1.357 1.00 98.38 89 ILE A N 1
ATOM 693 C CA . ILE A 1 89 ? -1.167 6.061 2.342 1.00 98.38 89 ILE A CA 1
ATOM 694 C C . ILE A 1 89 ? -0.146 5.244 1.562 1.00 98.38 89 ILE A C 1
ATOM 696 O O . ILE A 1 89 ? -0.532 4.446 0.709 1.00 98.38 89 ILE A O 1
ATOM 700 N N . VAL A 1 90 ? 1.138 5.444 1.837 1.00 96.00 90 VAL A N 1
ATOM 701 C CA . VAL A 1 90 ? 2.214 4.662 1.219 1.00 96.00 90 VAL A CA 1
ATOM 702 C C . VAL A 1 90 ? 3.007 3.974 2.316 1.00 96.00 90 VAL A C 1
ATOM 704 O O . VAL A 1 90 ? 3.388 4.613 3.296 1.00 96.00 90 VAL A O 1
ATOM 707 N N . ALA A 1 91 ? 3.231 2.677 2.157 1.00 94.94 91 ALA A N 1
ATOM 708 C CA . ALA A 1 91 ? 4.010 1.857 3.069 1.00 94.94 91 ALA A CA 1
ATOM 709 C C . ALA A 1 91 ? 5.108 1.106 2.307 1.00 94.94 91 ALA A C 1
ATOM 711 O O . ALA A 1 91 ? 4.913 0.743 1.147 1.00 94.94 91 ALA A O 1
ATOM 712 N N . ASN A 1 92 ? 6.240 0.864 2.961 1.00 91.12 92 ASN A N 1
ATOM 713 C CA . ASN A 1 92 ? 7.342 0.077 2.411 1.00 91.12 92 ASN A CA 1
ATOM 714 C C . ASN A 1 92 ? 7.888 -0.887 3.466 1.00 91.12 92 ASN A C 1
ATOM 716 O O . ASN A 1 92 ? 7.989 -0.494 4.627 1.00 91.12 92 ASN A O 1
ATOM 720 N N . GLU A 1 93 ? 8.236 -2.111 3.056 1.00 90.50 93 GLU A N 1
ATOM 721 C CA . GLU A 1 93 ? 8.893 -3.142 3.879 1.00 90.50 93 GLU A CA 1
ATOM 722 C C . GLU A 1 93 ? 8.223 -3.345 5.248 1.00 90.50 93 GLU A C 1
ATOM 724 O O . GLU A 1 93 ? 8.876 -3.481 6.285 1.00 90.50 93 GLU A O 1
ATOM 729 N N . MET A 1 94 ? 6.890 -3.335 5.264 1.00 93.56 94 MET A N 1
ATOM 730 C CA . MET A 1 94 ? 6.111 -3.429 6.498 1.00 93.56 94 MET A CA 1
ATOM 731 C C . MET A 1 94 ? 5.807 -4.872 6.901 1.00 93.56 94 MET A C 1
ATOM 733 O O . MET A 1 94 ? 5.030 -5.070 7.822 1.00 93.56 94 MET A O 1
ATOM 737 N N . GLY A 1 95 ? 6.383 -5.873 6.237 1.00 92.00 95 GLY A N 1
ATOM 738 C CA . GLY A 1 95 ? 6.109 -7.276 6.536 1.00 92.00 95 GLY A CA 1
ATOM 739 C C . GLY A 1 95 ? 4.768 -7.759 5.972 1.00 92.00 95 GLY A C 1
ATOM 740 O O . GLY A 1 95 ? 3.980 -7.005 5.396 1.00 92.00 95 GLY A O 1
ATOM 741 N N . ASP A 1 96 ? 4.504 -9.051 6.123 1.00 90.81 96 ASP A N 1
ATOM 742 C CA . ASP A 1 96 ? 3.293 -9.709 5.630 1.00 90.81 96 ASP A CA 1
ATOM 743 C C . ASP A 1 96 ? 2.092 -9.591 6.583 1.00 90.81 96 ASP A C 1
ATOM 745 O O . ASP A 1 96 ? 0.950 -9.865 6.203 1.00 90.81 96 ASP A O 1
ATOM 749 N N . ASP A 1 97 ? 2.315 -9.139 7.816 1.00 94.81 97 ASP A N 1
ATOM 750 C CA . ASP A 1 97 ? 1.264 -8.905 8.807 1.00 94.81 97 ASP A CA 1
ATOM 751 C C . ASP A 1 97 ? 0.802 -7.440 8.878 1.00 94.81 97 ASP A C 1
ATOM 753 O O . ASP A 1 97 ? 0.033 -7.092 9.782 1.00 94.81 97 ASP A O 1
ATOM 757 N N . PHE A 1 98 ? 1.215 -6.586 7.932 1.00 97.50 98 PHE A N 1
ATOM 758 C CA . PHE A 1 98 ? 0.788 -5.189 7.910 1.00 97.50 98 PHE A CA 1
ATOM 759 C C . PHE A 1 98 ? -0.734 -5.068 7.767 1.00 97.50 98 PHE A C 1
ATOM 761 O O . PHE A 1 98 ? -1.374 -5.619 6.858 1.00 97.50 98 PHE A O 1
ATOM 768 N N . LYS A 1 99 ? -1.331 -4.319 8.697 1.00 98.38 99 LYS A N 1
ATOM 769 C CA . LYS A 1 99 ? -2.781 -4.148 8.807 1.00 98.38 99 LYS A CA 1
ATOM 770 C C . LYS A 1 99 ? -3.189 -2.689 8.767 1.00 98.38 99 LYS A C 1
ATOM 772 O O . LYS A 1 99 ? -2.555 -1.828 9.376 1.00 98.38 99 LYS A O 1
ATOM 777 N N . VAL A 1 100 ? -4.348 -2.443 8.166 1.00 98.88 100 VAL A N 1
ATOM 778 C CA . VAL A 1 100 ? -5.108 -1.208 8.340 1.00 98.88 100 VAL A CA 1
ATOM 779 C C . VAL A 1 100 ? -6.420 -1.527 9.050 1.00 98.88 100 VAL A C 1
ATOM 781 O O . VAL A 1 100 ? -7.309 -2.179 8.499 1.00 98.88 100 VAL A O 1
ATOM 784 N N . LYS A 1 101 ? -6.555 -1.041 10.283 1.00 98.88 101 LYS A N 1
ATOM 785 C CA . LYS A 1 101 ? -7.783 -1.129 11.070 1.00 98.88 101 LYS A CA 1
ATOM 786 C C . LYS A 1 101 ? -8.705 0.042 10.736 1.00 98.88 101 LYS A C 1
ATOM 788 O O . LYS A 1 101 ? -8.380 1.198 10.996 1.00 98.88 101 LYS A O 1
ATOM 793 N N . VAL A 1 102 ? -9.878 -0.267 10.198 1.00 98.69 102 VAL A N 1
ATOM 794 C CA . VAL A 1 102 ? -10.900 0.683 9.758 1.00 98.69 102 VAL A CA 1
ATOM 795 C C . VAL A 1 102 ? -11.958 0.843 10.852 1.00 98.69 102 VAL A C 1
ATOM 797 O O . VAL A 1 102 ? -12.709 -0.087 11.163 1.00 98.69 102 VAL A O 1
ATOM 800 N N . VAL A 1 103 ? -12.031 2.040 11.434 1.00 98.62 103 VAL A N 1
ATOM 801 C CA . VAL A 1 103 ? -12.996 2.431 12.473 1.00 98.62 103 VAL A CA 1
ATOM 802 C C . VAL A 1 103 ? -13.786 3.652 12.001 1.00 98.62 103 VAL A C 1
ATOM 804 O O . VAL A 1 103 ? -13.223 4.602 11.460 1.00 98.62 103 VAL A O 1
ATOM 807 N N . GLY A 1 104 ? -15.108 3.630 12.182 1.00 98.12 104 GLY A N 1
ATOM 808 C CA . GLY A 1 104 ? -15.985 4.692 11.683 1.00 98.12 104 GLY A CA 1
ATOM 809 C C . GLY A 1 104 ? -15.949 4.821 10.156 1.00 98.12 104 GLY A C 1
ATOM 810 O O . GLY A 1 104 ? -15.637 3.864 9.446 1.00 98.12 104 GLY A O 1
ATOM 811 N N . ASN A 1 105 ? -16.268 6.012 9.647 1.00 98.25 105 ASN A N 1
ATOM 812 C CA . ASN A 1 105 ? -16.289 6.288 8.211 1.00 98.25 105 ASN A CA 1
ATOM 813 C C . ASN A 1 105 ? -14.999 6.988 7.789 1.00 98.25 105 ASN A C 1
ATOM 815 O O . ASN A 1 105 ? -14.681 8.047 8.328 1.00 98.25 105 ASN A O 1
ATOM 819 N N . ASN A 1 106 ? -14.283 6.431 6.816 1.00 98.62 106 ASN A N 1
ATOM 820 C CA . ASN A 1 106 ? -12.987 6.928 6.364 1.00 98.62 106 ASN A CA 1
ATOM 821 C C . ASN A 1 106 ? -12.994 7.171 4.853 1.00 98.62 106 ASN A C 1
ATOM 823 O O . ASN A 1 106 ? -13.653 6.435 4.115 1.00 98.62 106 ASN A O 1
ATOM 827 N N . GLN A 1 107 ? -12.237 8.168 4.401 1.00 98.62 107 GLN A N 1
ATOM 828 C CA . GLN A 1 107 ? -12.053 8.493 2.993 1.00 98.62 107 GLN A CA 1
ATOM 829 C C . GLN A 1 107 ? -10.589 8.843 2.701 1.00 98.62 107 GLN A C 1
ATOM 831 O O . GLN A 1 107 ? -10.013 9.680 3.394 1.00 98.62 107 GLN A O 1
ATOM 836 N N . ILE A 1 108 ? -10.015 8.219 1.668 1.00 98.50 108 ILE A N 1
ATOM 837 C CA . ILE A 1 108 ? -8.640 8.455 1.193 1.00 98.50 108 ILE A CA 1
ATOM 838 C C . ILE A 1 108 ? -8.549 8.369 -0.336 1.00 98.50 108 ILE A C 1
ATOM 840 O O . ILE A 1 108 ? -9.469 7.894 -1.008 1.00 98.50 108 ILE A O 1
ATOM 844 N N . GLN A 1 109 ? -7.421 8.797 -0.896 1.00 96.94 109 GLN A N 1
ATOM 845 C CA . GLN A 1 109 ? -7.166 8.760 -2.336 1.00 96.94 109 GLN A CA 1
ATOM 846 C C . GLN A 1 109 ? -6.683 7.394 -2.825 1.00 96.94 109 GLN A C 1
ATOM 848 O O . GLN A 1 109 ? -7.013 7.004 -3.942 1.00 96.94 109 GLN A O 1
ATOM 853 N N . GLY A 1 110 ? -5.909 6.675 -2.011 1.00 95.56 110 GLY A N 1
ATOM 854 C CA . GLY A 1 110 ? -5.322 5.388 -2.375 1.00 95.56 110 GLY A CA 1
ATOM 855 C C . GLY A 1 110 ? -4.431 4.801 -1.283 1.00 95.56 110 GLY A C 1
ATOM 856 O O . GLY A 1 110 ? -4.085 5.493 -0.322 1.00 95.56 110 GLY A O 1
ATOM 857 N N . ILE A 1 111 ? -4.065 3.530 -1.442 1.00 97.94 111 ILE A N 1
ATOM 858 C CA . ILE A 1 111 ? -3.076 2.831 -0.617 1.00 97.94 111 ILE A CA 1
ATOM 859 C C . ILE A 1 111 ? -2.067 2.155 -1.544 1.00 97.94 111 ILE A C 1
ATOM 861 O O . ILE A 1 111 ? -2.465 1.390 -2.421 1.00 97.94 111 ILE A O 1
ATOM 865 N N . ALA A 1 112 ? -0.781 2.417 -1.325 1.00 94.62 112 ALA A N 1
ATOM 866 C CA . ALA A 1 112 ? 0.312 1.717 -1.986 1.00 94.62 112 ALA A CA 1
ATOM 867 C C . ALA A 1 112 ? 1.196 1.012 -0.949 1.00 94.62 112 ALA A C 1
ATOM 869 O O . ALA A 1 112 ? 1.540 1.617 0.068 1.00 94.62 112 ALA A O 1
ATOM 870 N N . VAL A 1 113 ? 1.567 -0.243 -1.196 1.00 93.81 113 VAL A N 1
ATOM 871 C CA . VAL A 1 113 ? 2.480 -1.001 -0.325 1.00 93.81 113 VAL A CA 1
ATOM 872 C C . VAL A 1 113 ? 3.578 -1.636 -1.167 1.00 93.81 113 VAL A C 1
ATOM 874 O O . VAL A 1 113 ? 3.284 -2.327 -2.139 1.00 93.81 113 VAL A O 1
ATOM 877 N N . TRP A 1 114 ? 4.826 -1.400 -0.785 1.00 86.88 114 TRP A N 1
ATOM 878 C CA . TRP A 1 114 ? 6.019 -1.940 -1.431 1.00 86.88 114 TRP A CA 1
ATOM 879 C C . TRP A 1 114 ? 6.672 -2.981 -0.520 1.00 86.88 114 TRP A C 1
ATOM 881 O O . TRP A 1 114 ? 6.737 -2.791 0.697 1.00 86.88 114 TRP A O 1
ATOM 891 N N . GLY A 1 115 ? 7.067 -4.113 -1.099 1.00 80.50 115 GLY A N 1
ATOM 892 C CA . GLY A 1 115 ? 7.513 -5.289 -0.361 1.00 80.50 115 GLY A CA 1
ATOM 893 C C . GLY A 1 115 ? 9.024 -5.474 -0.306 1.00 80.50 115 GLY A C 1
ATOM 894 O O . GLY A 1 115 ? 9.493 -6.004 0.698 1.00 80.50 115 GLY A O 1
ATOM 895 N N . TYR A 1 116 ? 9.759 -5.083 -1.354 1.00 76.69 116 TYR A N 1
ATOM 896 C CA . TYR A 1 116 ? 11.208 -5.254 -1.535 1.00 76.69 116 TYR A CA 1
ATOM 897 C C . TYR A 1 116 ? 11.759 -6.611 -1.061 1.00 76.69 116 TYR A C 1
ATOM 899 O O . TYR A 1 116 ? 12.746 -6.692 -0.331 1.00 76.69 116 TYR A O 1
ATOM 907 N N . SER A 1 117 ? 11.053 -7.694 -1.408 1.00 71.94 117 SER A N 1
ATOM 908 C CA . SER A 1 117 ? 11.333 -9.064 -0.948 1.00 71.94 117 SER A CA 1
ATOM 909 C C . SER A 1 117 ? 11.361 -9.258 0.582 1.00 71.94 117 SER A C 1
ATOM 911 O O . SER A 1 117 ? 11.781 -10.309 1.049 1.00 71.94 117 SER A O 1
ATOM 913 N N . TYR A 1 118 ? 10.911 -8.289 1.381 1.00 80.44 118 TYR A N 1
ATOM 914 C CA . TYR A 1 118 ? 10.781 -8.395 2.836 1.00 80.44 118 TYR A CA 1
ATOM 915 C C . TYR A 1 118 ? 9.354 -8.781 3.245 1.00 80.44 118 TYR A C 1
ATOM 917 O O . TYR A 1 118 ? 9.141 -9.736 3.986 1.00 80.44 118 TYR A O 1
ATOM 925 N N . GLY A 1 119 ? 8.364 -8.049 2.735 1.00 81.75 119 GLY A N 1
ATOM 926 C CA . GLY A 1 119 ? 6.949 -8.273 3.022 1.00 81.75 119 GLY A CA 1
ATOM 927 C C . GLY A 1 119 ? 6.122 -7.056 2.632 1.00 81.75 119 GLY A C 1
ATOM 928 O O . GLY A 1 119 ? 6.443 -5.929 3.011 1.00 81.75 119 GLY A O 1
ATOM 929 N N . GLY A 1 120 ? 5.088 -7.291 1.826 1.00 83.88 120 GLY A N 1
ATOM 930 C CA . GLY A 1 120 ? 4.303 -6.245 1.156 1.00 83.88 120 GLY A CA 1
ATOM 931 C C . GLY A 1 120 ? 2.802 -6.509 1.191 1.00 83.88 120 GLY A C 1
ATOM 932 O O . GLY A 1 120 ? 2.065 -6.019 0.336 1.00 83.88 120 GLY A O 1
ATOM 933 N N . SER A 1 121 ? 2.355 -7.346 2.127 1.00 93.88 121 SER A N 1
ATOM 934 C CA . SER A 1 121 ? 0.939 -7.662 2.290 1.00 93.88 121 SER A CA 1
ATOM 935 C C . SER A 1 121 ? 0.167 -6.491 2.894 1.00 93.88 121 SER A C 1
ATOM 937 O O . SER A 1 121 ? 0.718 -5.599 3.537 1.00 93.88 121 SER A O 1
ATOM 939 N N . LEU A 1 122 ? -1.149 -6.510 2.714 1.00 97.50 122 LEU A N 1
ATOM 940 C CA . LEU A 1 122 ? -2.055 -5.554 3.333 1.00 97.50 122 LEU A CA 1
ATOM 941 C C . LEU A 1 122 ? -3.338 -6.258 3.744 1.00 97.50 122 LEU A C 1
ATOM 943 O O . LEU A 1 122 ? -4.081 -6.765 2.902 1.00 97.50 122 LEU A O 1
ATOM 947 N N . THR A 1 123 ? -3.641 -6.220 5.038 1.00 98.44 123 THR A N 1
ATOM 948 C CA . THR A 1 123 ? -4.927 -6.681 5.564 1.00 98.44 123 THR A CA 1
ATOM 949 C C . THR A 1 123 ? -5.776 -5.507 6.042 1.00 98.44 123 THR A C 1
ATOM 951 O O . THR A 1 123 ? -5.382 -4.771 6.942 1.00 98.44 123 THR A O 1
ATOM 954 N N . LEU A 1 124 ? -6.978 -5.353 5.488 1.00 98.38 124 LEU A N 1
ATOM 955 C CA . LEU A 1 124 ? -7.999 -4.453 6.017 1.00 98.38 124 LEU A CA 1
ATOM 956 C C . LEU A 1 124 ? -8.846 -5.193 7.054 1.00 98.38 124 LEU A C 1
ATOM 958 O O . LEU A 1 124 ? -9.402 -6.253 6.761 1.00 98.38 124 LEU A O 1
ATOM 962 N N . GLU A 1 125 ? -8.982 -4.625 8.249 1.00 98.50 125 GLU A N 1
ATOM 963 C CA . GLU A 1 125 ? -9.790 -5.203 9.327 1.00 98.50 125 GLU A CA 1
ATOM 964 C C . GLU A 1 125 ? -10.588 -4.157 10.110 1.00 98.50 125 GLU A C 1
ATOM 966 O O . GLU A 1 125 ? -10.386 -2.956 9.956 1.00 98.50 125 GLU A O 1
ATOM 971 N N . GLY A 1 126 ? -11.498 -4.609 10.973 1.00 97.69 126 GLY A N 1
ATOM 972 C CA . GLY A 1 126 ? -12.375 -3.748 11.766 1.00 97.69 126 GLY A CA 1
ATOM 973 C C . GLY A 1 126 ? -13.813 -3.733 11.252 1.00 97.69 126 GLY A C 1
ATOM 974 O O . GLY A 1 126 ? -14.194 -4.542 10.414 1.00 97.69 126 GLY A O 1
ATOM 975 N N . ASN A 1 127 ? -14.610 -2.807 11.786 1.00 94.94 127 ASN A N 1
ATOM 976 C CA . ASN A 1 127 ? -16.062 -2.738 11.560 1.00 94.94 127 ASN A CA 1
ATOM 977 C C . ASN A 1 127 ? -16.502 -1.409 10.917 1.00 94.94 127 ASN A C 1
ATOM 979 O O . ASN A 1 127 ? -17.677 -1.049 10.965 1.00 94.94 127 ASN A O 1
ATOM 983 N N . GLY A 1 128 ? -15.552 -0.618 10.411 1.00 94.62 128 GLY A N 1
ATOM 984 C CA . GLY A 1 128 ? -15.814 0.670 9.774 1.00 94.62 128 GLY A CA 1
ATOM 985 C C . GLY A 1 128 ? -15.986 0.583 8.256 1.00 94.62 128 GLY A C 1
ATOM 986 O O . GLY A 1 128 ? -15.907 -0.486 7.645 1.00 94.62 128 GLY A O 1
ATOM 987 N N . SER A 1 129 ? -16.174 1.748 7.635 1.00 95.50 129 SER A N 1
ATOM 988 C CA . SER A 1 129 ? -16.180 1.900 6.180 1.00 95.50 129 SER A CA 1
ATOM 989 C C . SER A 1 129 ? -14.950 2.654 5.687 1.00 95.50 129 SER A C 1
ATOM 991 O O . SER A 1 129 ? -14.562 3.657 6.294 1.00 95.50 129 SER A O 1
ATOM 993 N N . LEU A 1 130 ? -14.389 2.213 4.564 1.00 98.19 130 LEU A N 1
ATOM 994 C CA . LEU A 1 130 ? -13.286 2.864 3.870 1.00 98.19 130 LEU A CA 1
ATOM 995 C C . LEU A 1 130 ? -13.686 3.139 2.418 1.00 98.19 130 LEU A C 1
ATOM 997 O O . LEU A 1 130 ? -13.928 2.215 1.640 1.00 98.19 130 LEU A O 1
ATOM 1001 N N . GLU A 1 131 ? -13.769 4.419 2.069 1.00 97.88 131 GLU A N 1
ATOM 1002 C CA . GLU A 1 131 ? -14.020 4.891 0.712 1.00 97.88 131 GLU A CA 1
ATOM 1003 C C . GLU A 1 131 ? -12.710 5.378 0.070 1.00 97.88 131 GLU A C 1
ATOM 1005 O O . GLU A 1 131 ? -12.045 6.264 0.602 1.00 97.88 131 GLU A O 1
ATOM 1010 N N . ILE A 1 132 ? -12.327 4.801 -1.071 1.00 97.56 132 ILE A N 1
ATOM 1011 C CA . ILE A 1 132 ? -11.041 5.062 -1.727 1.00 97.56 132 ILE A CA 1
ATOM 1012 C C . ILE A 1 132 ? -11.249 5.592 -3.145 1.00 97.56 132 ILE A C 1
ATOM 1014 O O . ILE A 1 132 ? -11.992 4.998 -3.931 1.00 97.56 132 ILE A O 1
ATOM 1018 N N . ASN A 1 133 ? -10.545 6.680 -3.475 1.00 94.50 133 ASN A N 1
ATOM 1019 C CA . ASN A 1 133 ? -10.487 7.286 -4.811 1.00 94.50 133 ASN A CA 1
ATOM 1020 C C . ASN A 1 133 ? -11.857 7.705 -5.359 1.00 94.50 133 ASN A C 1
ATOM 1022 O O . ASN A 1 133 ? -12.158 7.515 -6.532 1.00 94.50 133 ASN A O 1
ATOM 1026 N N . LYS A 1 134 ? -12.718 8.290 -4.520 1.00 93.94 134 LYS A N 1
ATOM 1027 C CA . LYS A 1 134 ? -14.077 8.713 -4.916 1.00 93.94 134 LYS A CA 1
ATOM 1028 C C . LYS A 1 134 ? -14.109 9.612 -6.160 1.00 93.94 134 LYS A C 1
ATOM 1030 O O . LYS A 1 134 ? -15.035 9.524 -6.962 1.00 93.94 134 LYS A O 1
ATOM 1035 N N . ASN A 1 135 ? -13.092 10.453 -6.318 1.00 92.31 135 ASN A N 1
ATOM 1036 C CA . ASN A 1 135 ? -12.895 11.351 -7.457 1.00 92.31 135 ASN A CA 1
ATOM 1037 C C . ASN A 1 135 ? -12.359 10.653 -8.725 1.00 92.31 135 ASN A C 1
ATOM 1039 O O . ASN A 1 135 ? -12.313 11.291 -9.771 1.00 92.31 135 ASN A O 1
ATOM 1043 N N . ARG A 1 136 ? -12.009 9.358 -8.661 1.00 89.94 136 ARG A N 1
ATOM 1044 C CA . ARG A 1 136 ? -11.571 8.516 -9.791 1.00 89.94 136 ARG A CA 1
ATOM 1045 C C . ARG A 1 136 ? -10.316 9.024 -10.505 1.00 89.94 136 ARG A C 1
ATOM 1047 O O . ARG A 1 136 ? -10.191 8.840 -11.711 1.00 89.94 136 ARG A O 1
ATOM 1054 N N . VAL A 1 137 ? -9.395 9.651 -9.774 1.00 86.81 137 VAL A N 1
ATOM 1055 C CA . VAL A 1 137 ? -8.143 10.186 -10.345 1.00 86.81 137 VAL A CA 1
ATOM 1056 C C . VAL A 1 137 ? -6.997 9.174 -10.314 1.00 86.81 137 VAL A C 1
ATOM 1058 O O . VAL A 1 137 ? -6.076 9.273 -11.116 1.00 86.81 137 VAL A O 1
ATOM 1061 N N . GLN A 1 138 ? -7.043 8.193 -9.406 1.00 78.50 138 GLN A N 1
ATOM 1062 C CA . GLN A 1 138 ? -6.072 7.096 -9.368 1.00 78.50 138 GLN A CA 1
ATOM 1063 C C . GLN A 1 138 ? -6.497 5.959 -10.302 1.00 78.50 138 GLN A C 1
ATOM 1065 O O . GLN A 1 138 ? -7.655 5.525 -10.282 1.00 78.50 138 GLN A O 1
ATOM 1070 N N . GLY A 1 139 ? -5.541 5.464 -11.088 1.00 82.12 139 GLY A N 1
ATOM 1071 C CA . GLY A 1 139 ? -5.732 4.302 -11.951 1.00 82.12 139 GLY A CA 1
ATOM 1072 C C . GLY A 1 139 ? -5.929 3.017 -11.156 1.00 82.12 139 GLY A C 1
ATOM 1073 O O . GLY A 1 139 ? -6.949 2.349 -11.310 1.00 82.12 139 GLY A O 1
ATOM 1074 N N . GLU A 1 140 ? -4.993 2.742 -10.246 1.00 83.44 140 GLU A N 1
ATOM 1075 C CA . GLU A 1 140 ? -4.965 1.570 -9.364 1.00 83.44 140 GLU A CA 1
ATOM 1076 C C . GLU A 1 140 ? -4.978 2.041 -7.897 1.00 83.44 140 GLU A C 1
ATOM 1078 O O . GLU A 1 140 ? -3.930 2.240 -7.287 1.00 83.44 140 GLU A O 1
ATOM 1083 N N . PRO A 1 141 ? -6.163 2.305 -7.317 1.00 86.06 141 PRO A N 1
ATOM 1084 C CA . PRO A 1 141 ? -6.275 2.943 -6.004 1.00 86.06 141 PRO A CA 1
ATOM 1085 C C . PRO A 1 141 ? -5.723 2.127 -4.837 1.00 86.06 141 PRO A C 1
ATOM 1087 O O . PRO A 1 141 ? -5.345 2.706 -3.822 1.00 86.06 141 PRO A O 1
ATOM 1090 N N . ILE A 1 142 ? -5.739 0.798 -4.947 1.00 94.06 142 ILE A N 1
ATOM 1091 C CA . ILE A 1 142 ? -5.045 -0.099 -4.025 1.00 94.06 142 ILE A CA 1
ATOM 1092 C C . ILE A 1 142 ? -4.012 -0.862 -4.842 1.00 94.06 142 ILE A C 1
ATOM 1094 O O . ILE A 1 142 ? -4.377 -1.657 -5.711 1.00 94.06 142 ILE A O 1
ATOM 1098 N N . PHE A 1 143 ? -2.743 -0.619 -4.545 1.00 89.44 143 PHE A N 1
ATOM 1099 C CA . PHE A 1 143 ? -1.624 -1.180 -5.284 1.00 89.44 143 PHE A CA 1
ATOM 1100 C C . PHE A 1 143 ? -0.601 -1.795 -4.329 1.00 89.44 143 PHE A C 1
ATOM 1102 O O . PHE A 1 143 ? -0.079 -1.119 -3.446 1.00 89.44 143 PHE A O 1
ATOM 1109 N N . LEU A 1 144 ? -0.317 -3.082 -4.496 1.00 89.12 144 LEU A N 1
ATOM 1110 C CA . LEU A 1 144 ? 0.753 -3.772 -3.782 1.00 89.12 144 LEU A CA 1
ATOM 1111 C C . LEU A 1 144 ? 1.834 -4.157 -4.793 1.00 89.12 144 LEU A C 1
ATOM 1113 O O . LEU A 1 144 ? 1.566 -4.938 -5.707 1.00 89.12 144 LEU A O 1
ATOM 1117 N N . MET A 1 145 ? 3.050 -3.651 -4.605 1.00 84.38 145 MET A N 1
ATOM 1118 C CA . MET A 1 145 ? 4.241 -4.116 -5.305 1.00 84.38 145 MET A CA 1
ATOM 1119 C C . MET A 1 145 ? 4.992 -5.081 -4.394 1.00 84.38 145 MET A C 1
ATOM 1121 O O . MET A 1 145 ? 5.692 -4.668 -3.477 1.00 84.38 145 MET A O 1
ATOM 1125 N N . ALA A 1 146 ? 4.820 -6.378 -4.617 1.00 75.06 146 ALA A N 1
ATOM 1126 C CA . ALA A 1 146 ? 5.338 -7.388 -3.704 1.00 75.06 146 ALA A CA 1
ATOM 1127 C C . ALA A 1 146 ? 6.837 -7.664 -3.876 1.00 75.06 146 ALA A C 1
ATOM 1129 O O . ALA A 1 146 ? 7.475 -8.090 -2.920 1.00 75.06 146 ALA A O 1
ATOM 1130 N N . GLU A 1 147 ? 7.387 -7.443 -5.076 1.00 72.88 147 GLU A N 1
ATOM 1131 C CA . GLU A 1 147 ? 8.814 -7.651 -5.387 1.00 72.88 147 GLU A CA 1
ATOM 1132 C C . GLU A 1 147 ? 9.316 -9.020 -4.896 1.00 72.88 147 GLU A C 1
ATOM 1134 O O . GLU A 1 147 ? 10.221 -9.119 -4.074 1.00 72.88 147 GLU A O 1
ATOM 1139 N N . GLU A 1 148 ? 8.661 -10.088 -5.361 1.00 75.00 148 GLU A N 1
ATOM 1140 C CA . GLU A 1 148 ? 8.921 -11.494 -5.010 1.00 75.00 148 GLU A CA 1
ATOM 1141 C C . GLU A 1 148 ? 8.542 -11.911 -3.578 1.00 75.00 148 GLU A C 1
ATOM 1143 O O . GLU A 1 148 ? 8.567 -13.104 -3.271 1.00 75.00 148 GLU A O 1
ATOM 1148 N N . ALA A 1 149 ? 8.092 -10.990 -2.719 1.00 76.06 149 ALA A N 1
ATOM 1149 C CA . ALA A 1 149 ? 7.500 -11.360 -1.435 1.00 76.06 149 ALA A CA 1
ATOM 1150 C C . ALA A 1 149 ? 6.199 -12.160 -1.632 1.00 76.06 149 ALA A C 1
ATOM 1152 O O . ALA A 1 149 ? 5.497 -12.034 -2.645 1.00 76.06 149 ALA A O 1
ATOM 1153 N N . ASN A 1 150 ? 5.825 -12.953 -0.628 1.00 80.94 150 ASN A N 1
ATOM 1154 C CA . ASN A 1 150 ? 4.571 -13.711 -0.606 1.00 80.94 150 ASN A CA 1
ATOM 1155 C C . ASN A 1 150 ? 3.359 -12.817 -0.261 1.00 80.94 150 ASN A C 1
ATOM 1157 O O . ASN A 1 150 ? 2.527 -13.158 0.581 1.00 80.94 150 ASN A O 1
AT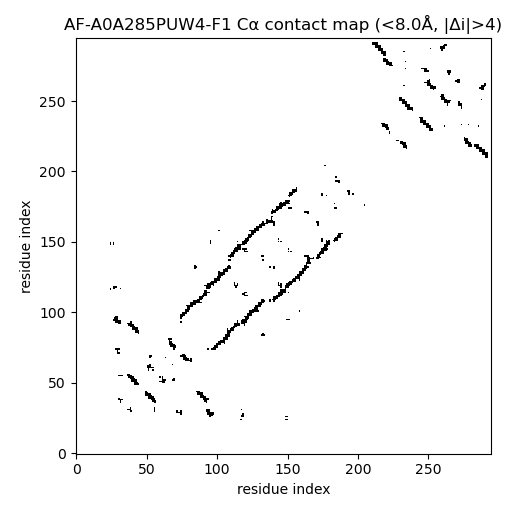OM 1161 N N . ALA A 1 151 ? 3.266 -11.651 -0.904 1.00 86.25 151 ALA A N 1
ATOM 1162 C CA . ALA A 1 151 ? 2.327 -10.613 -0.517 1.00 86.25 151 ALA A CA 1
ATOM 1163 C C . ALA A 1 151 ? 0.880 -10.959 -0.885 1.00 86.25 151 ALA A C 1
ATOM 1165 O O . ALA A 1 151 ? 0.596 -11.412 -2.002 1.00 86.25 151 ALA A O 1
ATOM 1166 N N . GLN A 1 152 ? -0.042 -10.659 0.028 1.00 92.69 152 GLN A N 1
ATOM 1167 C CA . GLN A 1 152 ? -1.482 -10.797 -0.173 1.00 92.69 152 GLN A CA 1
ATOM 1168 C C . GLN A 1 152 ? -2.219 -9.506 0.194 1.00 92.69 152 GLN A C 1
ATOM 1170 O O . GLN A 1 152 ? -1.910 -8.855 1.192 1.00 92.69 152 GLN A O 1
ATOM 1175 N N . PHE A 1 153 ? -3.260 -9.173 -0.568 1.00 95.38 153 PHE A N 1
ATOM 1176 C CA . PHE A 1 153 ? -4.269 -8.205 -0.148 1.00 95.38 153 PHE A CA 1
ATOM 1177 C C . PHE A 1 153 ? -5.474 -8.942 0.438 1.00 95.38 153 PHE A C 1
ATOM 1179 O O . PHE A 1 153 ? -6.099 -9.760 -0.240 1.00 95.38 153 PHE A O 1
ATOM 1186 N N . LYS A 1 154 ? -5.835 -8.647 1.687 1.00 96.88 154 LYS A N 1
ATOM 1187 C CA . LYS A 1 154 ? -6.963 -9.284 2.372 1.00 96.88 154 LYS A CA 1
ATOM 1188 C C . LYS A 1 154 ? -7.930 -8.254 2.931 1.00 96.88 154 LYS A C 1
ATOM 1190 O O . LYS A 1 154 ? -7.522 -7.279 3.551 1.00 96.88 154 LYS A O 1
ATOM 1195 N N . VAL A 1 155 ? -9.224 -8.508 2.783 1.00 95.94 155 VAL A N 1
ATOM 1196 C CA . VAL A 1 155 ? -10.286 -7.756 3.458 1.00 95.94 155 VAL A CA 1
ATOM 1197 C C . VAL A 1 155 ? -11.015 -8.706 4.393 1.00 95.94 155 VAL A C 1
ATOM 1199 O O . VAL A 1 155 ? -11.626 -9.670 3.929 1.00 95.94 155 VAL A O 1
ATOM 1202 N N . LYS A 1 156 ? -10.932 -8.449 5.701 1.00 95.44 156 LYS A N 1
ATOM 1203 C CA . LYS A 1 156 ? -11.643 -9.237 6.710 1.00 95.44 156 LYS A CA 1
ATOM 1204 C C . LYS A 1 156 ? -13.134 -8.918 6.736 1.00 95.44 156 LYS A C 1
ATOM 1206 O O . LYS A 1 156 ? -13.564 -7.824 6.354 1.00 95.44 156 LYS A O 1
ATOM 1211 N N . GLN A 1 157 ? -13.914 -9.861 7.257 1.00 91.44 157 GLN A N 1
ATOM 1212 C CA . GLN A 1 157 ? -15.338 -9.651 7.505 1.00 91.44 157 GLN A CA 1
ATOM 1213 C C . GLN A 1 157 ? -15.548 -8.462 8.465 1.00 91.44 157 GLN A C 1
ATOM 1215 O O . GLN A 1 157 ? -14.816 -8.301 9.438 1.00 91.44 157 GLN A O 1
ATOM 1220 N N . GLY A 1 158 ? -16.549 -7.623 8.180 1.00 86.00 158 GLY A N 1
ATOM 1221 C CA . GLY A 1 158 ? -16.882 -6.428 8.970 1.00 86.00 158 GLY A CA 1
ATOM 1222 C C . GLY A 1 158 ? -16.465 -5.104 8.320 1.00 86.00 158 GLY A C 1
ATOM 1223 O O . GLY A 1 158 ? -17.118 -4.085 8.550 1.00 86.00 158 GLY A O 1
ATOM 1224 N N . VAL A 1 159 ? -15.460 -5.109 7.438 1.00 93.88 159 VAL A N 1
ATOM 1225 C CA . VAL A 1 159 ? -15.033 -3.899 6.720 1.00 93.88 159 VAL A CA 1
ATOM 1226 C C . VAL A 1 159 ? -15.964 -3.613 5.543 1.00 93.88 159 VAL A C 1
ATOM 1228 O O . VAL A 1 159 ? -16.144 -4.443 4.652 1.00 93.88 159 VAL A O 1
ATOM 1231 N N . THR A 1 160 ? -16.504 -2.395 5.481 1.00 93.19 160 THR A N 1
ATOM 1232 C CA . THR A 1 160 ? -17.211 -1.903 4.289 1.00 93.19 160 THR A CA 1
ATOM 1233 C C . THR A 1 160 ? -16.237 -1.161 3.377 1.00 93.19 160 THR A C 1
ATOM 1235 O O . THR A 1 160 ? -15.909 -0.003 3.625 1.00 93.19 160 THR A O 1
ATOM 1238 N N . LEU A 1 161 ? -15.781 -1.806 2.305 1.00 96.00 161 LEU A N 1
ATOM 1239 C CA . LEU A 1 161 ? -14.830 -1.221 1.356 1.00 96.00 161 LEU A CA 1
ATOM 1240 C C . LEU A 1 161 ? -15.535 -0.728 0.081 1.00 96.00 161 LEU A C 1
ATOM 1242 O O . LEU A 1 161 ? -16.251 -1.487 -0.573 1.00 96.00 161 LEU A O 1
ATOM 1246 N N . LYS A 1 162 ? -15.290 0.529 -0.308 1.00 94.44 162 LYS A N 1
ATOM 1247 C CA . LYS A 1 162 ? -15.690 1.091 -1.609 1.00 94.44 162 LYS A CA 1
ATOM 1248 C C . LYS A 1 162 ? -14.461 1.640 -2.318 1.00 94.44 162 LYS A C 1
ATOM 1250 O O . LYS A 1 162 ? -13.839 2.569 -1.817 1.00 94.44 162 LYS A O 1
ATOM 1255 N N . VAL A 1 163 ? -14.134 1.097 -3.488 1.00 93.06 163 VAL A N 1
ATOM 1256 C CA . VAL A 1 163 ? -12.991 1.546 -4.293 1.00 93.06 163 VAL A CA 1
ATOM 1257 C C . VAL A 1 163 ? -13.484 1.934 -5.675 1.00 93.06 163 VAL A C 1
ATOM 1259 O O . VAL A 1 163 ? -14.061 1.108 -6.386 1.00 93.06 163 VAL A O 1
ATOM 1262 N N . TYR A 1 164 ? -13.250 3.180 -6.067 1.00 86.62 164 TYR A N 1
ATOM 1263 C CA . TYR A 1 164 ? -13.570 3.648 -7.411 1.00 86.62 164 TYR A CA 1
ATOM 1264 C C . TYR A 1 164 ? -12.277 3.733 -8.208 1.00 86.62 164 TYR A C 1
ATOM 1266 O O . TYR A 1 164 ? -11.317 4.317 -7.737 1.00 86.62 164 TYR A O 1
ATOM 1274 N N . ARG A 1 165 ? -12.228 3.156 -9.405 1.00 81.19 165 ARG A N 1
ATOM 1275 C CA . ARG A 1 165 ? -11.090 3.299 -10.324 1.00 81.19 165 ARG A CA 1
ATOM 1276 C C . ARG A 1 165 ? -11.363 4.376 -11.369 1.00 81.19 165 ARG A C 1
ATOM 1278 O O . ARG A 1 165 ? -12.535 4.646 -11.678 1.00 81.19 165 ARG A O 1
ATOM 1285 N N . ASP A 1 166 ? -10.297 4.941 -11.932 1.00 80.38 166 ASP A N 1
ATOM 1286 C CA . ASP A 1 166 ? -10.368 5.589 -13.245 1.00 80.38 166 ASP A CA 1
ATOM 1287 C C . ASP A 1 166 ? -10.839 4.543 -14.281 1.00 80.38 166 ASP A C 1
ATOM 1289 O O . ASP A 1 166 ? -10.472 3.364 -14.242 1.00 80.38 166 ASP A O 1
ATOM 1293 N N . ASN A 1 167 ? -11.682 4.967 -15.218 1.00 74.00 167 ASN A N 1
ATOM 1294 C CA . ASN A 1 167 ? -12.165 4.126 -16.306 1.00 74.00 167 ASN A CA 1
ATOM 1295 C C . ASN A 1 167 ? -11.044 3.673 -17.259 1.00 74.00 167 ASN A C 1
ATOM 1297 O O . ASN A 1 167 ? -11.242 2.686 -17.966 1.00 74.00 167 ASN A O 1
ATOM 1301 N N . LYS A 1 168 ? -9.887 4.352 -17.260 1.00 77.00 168 LYS A N 1
ATOM 1302 C CA . LYS A 1 168 ? -8.717 4.019 -18.091 1.00 77.00 168 LYS A CA 1
ATOM 1303 C C . LYS A 1 168 ? -7.977 2.749 -17.662 1.00 77.00 168 LYS A C 1
ATOM 1305 O O . LYS A 1 168 ? -7.297 2.152 -18.489 1.00 77.00 168 LYS A O 1
ATOM 1310 N N . PHE A 1 169 ? -8.105 2.335 -16.402 1.00 72.94 169 PHE A N 1
ATOM 1311 C CA . PHE A 1 169 ? -7.402 1.173 -15.852 1.00 72.94 169 PHE A CA 1
ATOM 1312 C C . PHE A 1 169 ? -8.385 0.029 -15.601 1.00 72.94 169 PHE A C 1
ATOM 1314 O O . PHE A 1 169 ? -9.512 0.284 -15.174 1.00 72.94 169 PHE A O 1
ATOM 1321 N N . PRO A 1 170 ? -8.011 -1.236 -15.852 1.00 73.31 170 PRO A N 1
ATOM 1322 C CA . PRO A 1 170 ? -8.953 -2.352 -15.787 1.00 73.31 170 PRO A CA 1
ATOM 1323 C C . PRO A 1 170 ? -9.353 -2.732 -14.351 1.00 73.31 170 PRO A C 1
ATOM 1325 O O . PRO A 1 170 ? -10.451 -3.257 -14.145 1.00 73.31 170 PRO A O 1
ATOM 1328 N N . SER A 1 171 ? -8.510 -2.422 -13.361 1.00 79.94 171 SER A N 1
ATOM 1329 C CA . SER A 1 171 ? -8.596 -2.982 -12.009 1.00 79.94 171 SER A CA 1
ATOM 1330 C C . SER A 1 171 ? -8.560 -1.906 -10.924 1.00 79.94 171 SER A C 1
ATOM 1332 O O . SER A 1 171 ? -7.811 -0.943 -11.013 1.00 79.94 171 SER A O 1
ATOM 1334 N N . SER A 1 172 ? -9.366 -2.080 -9.872 1.00 82.75 172 SER A N 1
ATOM 1335 C CA . SER A 1 172 ? -9.358 -1.195 -8.692 1.00 82.75 172 SER A CA 1
ATOM 1336 C C . SER A 1 172 ? -8.349 -1.622 -7.618 1.00 82.75 172 SER A C 1
ATOM 1338 O O . SER A 1 172 ? -8.041 -0.844 -6.718 1.00 82.75 172 SER A O 1
ATOM 1340 N N . ILE A 1 173 ? -7.915 -2.881 -7.664 1.00 89.44 173 ILE A N 1
ATOM 1341 C CA . ILE A 1 173 ? -7.015 -3.509 -6.698 1.00 89.44 173 ILE A CA 1
ATOM 1342 C C . ILE A 1 173 ? -6.034 -4.344 -7.506 1.00 89.44 173 ILE A C 1
ATOM 1344 O O . ILE A 1 173 ? -6.467 -5.167 -8.318 1.00 89.44 173 ILE A O 1
ATOM 1348 N N . VAL A 1 174 ? -4.743 -4.131 -7.284 1.00 87.50 174 VAL A N 1
ATOM 1349 C CA . VAL A 1 174 ? -3.673 -4.845 -7.978 1.00 87.50 174 VAL A CA 1
ATOM 1350 C C . VAL A 1 174 ? -2.636 -5.309 -6.963 1.00 87.50 174 VAL A C 1
ATOM 1352 O O . VAL A 1 174 ? -2.239 -4.559 -6.074 1.00 87.50 174 VAL A O 1
ATOM 1355 N N . VAL A 1 175 ? -2.215 -6.566 -7.105 1.00 87.31 175 VAL A N 1
ATOM 1356 C CA . VAL A 1 175 ? -1.084 -7.154 -6.383 1.00 87.31 175 VAL A CA 1
ATOM 1357 C C . VAL A 1 175 ? -0.103 -7.660 -7.435 1.00 87.31 175 VAL A C 1
ATOM 1359 O O . VAL A 1 175 ? -0.381 -8.644 -8.122 1.00 87.31 175 VAL A O 1
ATOM 1362 N N . SER A 1 176 ? 1.013 -6.955 -7.585 1.00 82.44 176 SER A N 1
ATOM 1363 C CA . SER A 1 176 ? 2.018 -7.169 -8.628 1.00 82.44 176 SER A CA 1
ATOM 1364 C C . SER A 1 176 ? 3.255 -7.870 -8.075 1.00 82.44 176 SER A C 1
ATOM 1366 O O . SER A 1 176 ? 3.645 -7.645 -6.932 1.00 82.44 176 SER A O 1
ATOM 1368 N N . TYR A 1 177 ? 3.875 -8.723 -8.896 1.00 75.44 177 TYR A N 1
ATOM 1369 C CA . TYR A 1 177 ? 5.095 -9.492 -8.582 1.00 75.44 177 TYR A CA 1
ATOM 1370 C C . TYR A 1 177 ? 5.068 -10.272 -7.265 1.00 75.44 177 TYR A C 1
ATOM 1372 O O . TYR A 1 177 ? 6.108 -10.486 -6.650 1.00 75.44 177 TYR A O 1
ATOM 1380 N N . SER A 1 178 ? 3.889 -10.709 -6.823 1.00 80.81 178 SER A N 1
ATOM 1381 C CA . SER A 1 178 ? 3.781 -11.552 -5.634 1.00 80.81 178 SER A CA 1
ATOM 1382 C C . SER A 1 178 ? 4.175 -12.991 -5.951 1.00 80.81 178 SER A C 1
ATOM 1384 O O . SER A 1 178 ? 3.732 -13.564 -6.953 1.00 80.81 178 SER A O 1
ATOM 1386 N N . ALA A 1 179 ? 4.966 -13.594 -5.064 1.00 76.88 179 ALA A N 1
ATOM 1387 C CA . ALA A 1 179 ? 5.257 -15.024 -5.085 1.00 76.88 179 ALA A CA 1
ATOM 1388 C C . ALA A 1 179 ? 4.082 -15.880 -4.577 1.00 76.88 179 ALA A C 1
ATOM 1390 O O . ALA A 1 179 ? 4.162 -17.112 -4.623 1.00 76.88 179 ALA A O 1
ATOM 1391 N N . ALA A 1 180 ? 2.977 -15.265 -4.132 1.00 75.06 180 ALA A N 1
ATOM 1392 C CA . ALA A 1 180 ? 1.797 -15.977 -3.663 1.00 75.06 180 ALA A CA 1
ATOM 1393 C C . ALA A 1 180 ? 1.267 -16.946 -4.727 1.00 75.06 180 ALA A C 1
ATOM 1395 O O . ALA A 1 180 ? 0.705 -16.577 -5.766 1.00 75.06 180 ALA A O 1
ATOM 1396 N N . ALA A 1 181 ? 1.440 -18.240 -4.448 1.00 64.06 181 ALA A N 1
ATOM 1397 C CA . ALA A 1 181 ? 1.037 -19.310 -5.352 1.00 64.06 181 ALA A CA 1
ATOM 1398 C C . ALA A 1 181 ? -0.485 -19.307 -5.594 1.00 64.06 181 ALA A C 1
ATOM 1400 O O . ALA A 1 181 ? -0.934 -19.610 -6.706 1.00 64.06 181 ALA A O 1
ATOM 1401 N N . LYS A 1 182 ? -1.253 -18.904 -4.573 1.00 69.75 182 LYS A N 1
ATOM 1402 C CA . LYS A 1 182 ? -2.717 -18.799 -4.532 1.00 69.75 182 LYS A CA 1
ATOM 1403 C C . LYS A 1 182 ? -3.147 -17.597 -3.685 1.00 69.75 182 LYS A C 1
ATOM 1405 O O . LYS A 1 182 ? -2.371 -17.116 -2.863 1.00 69.75 182 LYS A O 1
ATOM 1410 N N . ASP A 1 183 ? -4.392 -17.161 -3.866 1.00 75.56 183 ASP A N 1
ATOM 1411 C CA . ASP A 1 183 ? -5.062 -16.238 -2.942 1.00 75.56 183 ASP A CA 1
ATOM 1412 C C . ASP A 1 183 ? -4.343 -14.880 -2.772 1.00 75.56 183 ASP A C 1
ATOM 1414 O O . ASP A 1 183 ? -4.258 -14.340 -1.675 1.00 75.56 183 ASP A O 1
ATOM 1418 N N . GLY A 1 184 ? -3.805 -14.314 -3.861 1.00 85.81 184 GLY A N 1
ATOM 1419 C CA . GLY A 1 184 ? -3.127 -13.006 -3.822 1.00 85.81 184 GLY A CA 1
ATOM 1420 C C . GLY A 1 184 ? -4.055 -11.845 -3.435 1.00 85.81 184 GLY A C 1
ATOM 1421 O O . GLY A 1 184 ? -3.607 -10.863 -2.852 1.00 85.81 184 GLY A O 1
ATOM 1422 N N . ILE A 1 185 ? -5.356 -11.975 -3.716 1.00 92.50 185 ILE A N 1
ATOM 1423 C CA . ILE A 1 185 ? -6.418 -11.075 -3.254 1.00 92.50 185 ILE A CA 1
ATOM 1424 C C . ILE A 1 185 ? -7.518 -11.931 -2.624 1.00 92.50 185 ILE A C 1
ATOM 1426 O O . ILE A 1 185 ? -8.000 -12.865 -3.264 1.00 92.50 185 ILE A O 1
ATOM 1430 N N . VAL A 1 186 ? -7.926 -11.604 -1.394 1.00 92.88 186 VAL A N 1
ATOM 1431 C CA . VAL A 1 186 ? -8.920 -12.368 -0.625 1.00 92.88 186 VAL A CA 1
ATOM 1432 C C . VAL A 1 186 ? -9.932 -11.446 0.045 1.00 92.88 186 VAL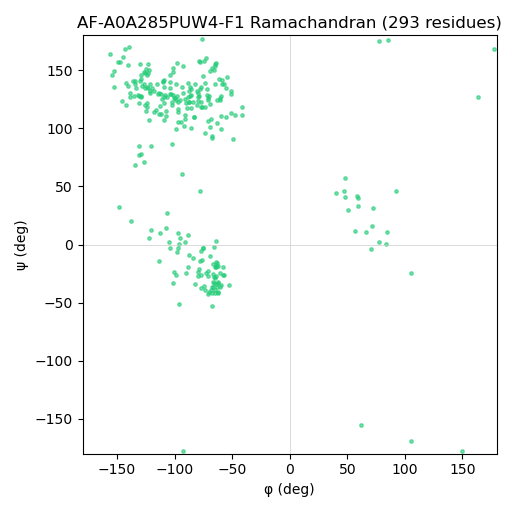 A C 1
ATOM 1434 O O . VAL A 1 186 ? -9.575 -10.559 0.818 1.00 92.88 186 VAL A O 1
ATOM 1437 N N . PHE A 1 187 ? -11.214 -11.719 -0.172 1.00 92.44 187 PHE A N 1
ATOM 1438 C CA . PHE A 1 187 ? -12.329 -11.123 0.558 1.00 92.44 187 PHE A CA 1
ATOM 1439 C C . PHE A 1 187 ? -12.953 -12.187 1.465 1.00 92.44 187 PHE A C 1
ATOM 1441 O O . PHE A 1 187 ? -13.602 -13.123 0.992 1.00 92.44 187 PHE A O 1
ATOM 1448 N N . GLU A 1 188 ? -12.730 -12.076 2.772 1.00 90.94 188 GLU A N 1
ATOM 1449 C CA . GLU A 1 188 ? -13.210 -13.053 3.750 1.00 90.94 188 GLU A CA 1
ATOM 1450 C C . GLU A 1 188 ? -14.746 -13.097 3.767 1.00 90.94 188 GLU A C 1
ATOM 1452 O O . GLU A 1 188 ? -15.413 -12.075 3.934 1.00 90.94 188 GLU A O 1
ATOM 1457 N N . GLY A 1 189 ? -15.314 -14.288 3.554 1.00 89.44 189 GLY A N 1
ATOM 1458 C CA . GLY A 1 189 ? -16.764 -14.493 3.511 1.00 89.44 189 GLY A CA 1
ATOM 1459 C C . GLY A 1 189 ? -17.469 -13.922 2.272 1.00 89.44 189 GLY A C 1
ATOM 1460 O O . GLY A 1 189 ? -18.690 -13.775 2.300 1.00 89.44 189 GLY A O 1
ATOM 1461 N N . ASN A 1 190 ? -16.744 -13.577 1.196 1.00 85.38 190 ASN A N 1
ATOM 1462 C CA . ASN A 1 190 ? -17.335 -13.029 -0.031 1.00 85.38 190 ASN A CA 1
ATOM 1463 C C . ASN A 1 190 ? -16.872 -13.765 -1.299 1.00 85.38 190 ASN A C 1
ATOM 1465 O O . ASN A 1 190 ? -16.047 -13.274 -2.076 1.00 85.38 190 ASN A O 1
ATOM 1469 N N . ASP A 1 191 ? -17.462 -14.936 -1.533 1.00 88.19 191 ASP A N 1
ATOM 1470 C CA . ASP A 1 191 ? -17.151 -15.786 -2.687 1.00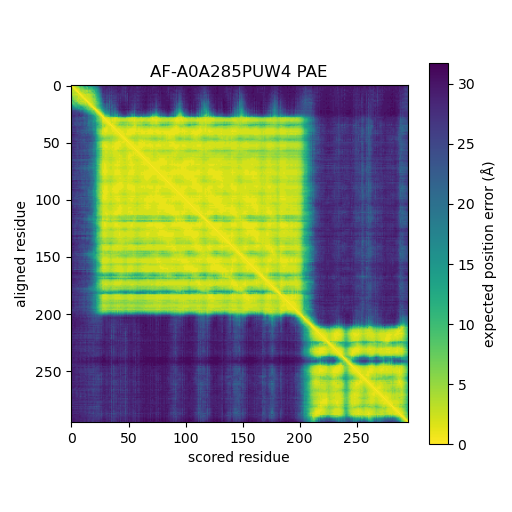 88.19 191 ASP A CA 1
ATOM 1471 C C . ASP A 1 191 ? -17.408 -15.084 -4.026 1.00 88.19 191 ASP A C 1
ATOM 1473 O O . ASP A 1 191 ? -16.640 -15.248 -4.971 1.00 88.19 191 ASP A O 1
ATOM 1477 N N . THR A 1 192 ? -18.436 -14.234 -4.104 1.00 83.44 192 THR A N 1
ATOM 1478 C CA . THR A 1 192 ? -18.769 -13.473 -5.316 1.00 83.44 192 THR A CA 1
ATOM 1479 C C . THR A 1 192 ? -17.652 -12.512 -5.726 1.00 83.44 192 THR A C 1
ATOM 1481 O O . THR A 1 192 ? -17.371 -12.371 -6.917 1.00 83.44 192 THR A O 1
ATOM 1484 N N . LEU A 1 193 ? -17.017 -11.817 -4.772 1.00 83.06 193 LEU A N 1
ATOM 1485 C CA . LEU A 1 193 ? -15.860 -10.968 -5.074 1.00 83.06 193 LEU A CA 1
ATOM 1486 C C . LEU A 1 193 ? -14.611 -11.804 -5.358 1.00 83.06 193 LEU A C 1
ATOM 1488 O O . LEU A 1 193 ? -13.886 -11.479 -6.295 1.00 83.06 193 LEU A O 1
ATOM 1492 N N . ASN A 1 194 ? -14.394 -12.898 -4.622 1.00 82.56 194 ASN A N 1
ATOM 1493 C CA . ASN A 1 194 ? -13.256 -13.792 -4.856 1.00 82.56 194 ASN A CA 1
ATOM 1494 C C . ASN A 1 194 ? -13.284 -14.412 -6.265 1.00 82.56 194 ASN A C 1
ATOM 1496 O O . ASN A 1 194 ? -12.246 -14.498 -6.911 1.00 82.56 194 ASN A O 1
ATOM 1500 N N . GLN A 1 195 ? -14.462 -14.744 -6.804 1.00 82.81 195 GLN A N 1
ATOM 1501 C CA . GLN A 1 195 ? -14.615 -15.229 -8.186 1.00 82.81 195 GLN A CA 1
ATOM 1502 C C . GLN A 1 195 ? -14.237 -14.192 -9.257 1.00 82.81 195 GLN A C 1
ATOM 1504 O O . GLN A 1 195 ? -13.989 -14.558 -10.405 1.00 82.81 195 GLN A O 1
ATOM 1509 N N . LYS A 1 196 ? -14.197 -12.897 -8.912 1.00 82.31 196 LYS A N 1
ATOM 1510 C CA . LYS A 1 196 ? -13.772 -11.822 -9.824 1.00 82.31 196 LYS A CA 1
ATOM 1511 C C . LYS A 1 196 ? -12.264 -11.582 -9.803 1.00 82.31 196 LYS A C 1
ATOM 1513 O O . LYS A 1 196 ? -11.776 -10.819 -10.634 1.00 82.31 196 LYS A O 1
ATOM 1518 N N . VAL A 1 197 ? -11.533 -12.192 -8.870 1.00 84.44 197 VAL A N 1
ATOM 1519 C CA . VAL A 1 197 ? -10.074 -12.093 -8.813 1.00 84.44 197 VAL A CA 1
ATOM 1520 C C . VAL A 1 197 ? -9.489 -12.876 -9.982 1.00 84.44 197 VAL A C 1
ATOM 1522 O O . VAL A 1 197 ? -9.760 -14.062 -10.155 1.00 84.44 197 VAL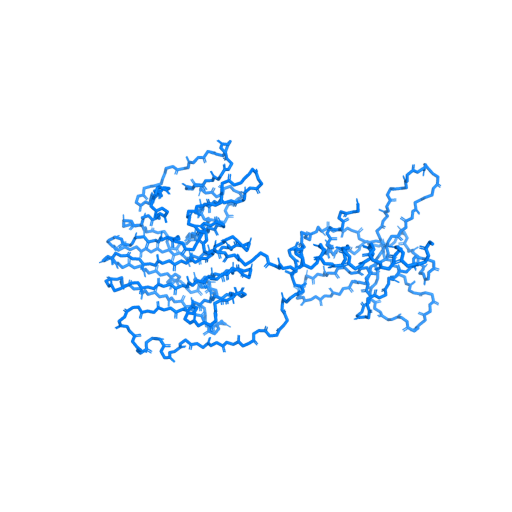 A O 1
ATOM 1525 N N . GLN A 1 198 ? -8.678 -12.206 -10.795 1.00 82.62 198 GLN A N 1
ATOM 1526 C CA . GLN A 1 198 ? -8.023 -12.807 -11.950 1.00 82.62 198 GLN A CA 1
ATOM 1527 C C . GLN A 1 198 ? -6.517 -12.831 -11.726 1.00 82.62 198 GLN A C 1
ATOM 1529 O O . GLN A 1 198 ? -5.913 -11.811 -11.403 1.00 82.62 198 GLN A O 1
ATOM 1534 N N . LYS A 1 199 ? -5.908 -14.003 -11.921 1.00 79.56 199 LYS A N 1
ATOM 1535 C CA . LYS A 1 199 ? -4.453 -14.138 -11.976 1.00 79.56 199 LYS A CA 1
ATOM 1536 C C . LYS A 1 199 ? -4.010 -13.986 -13.422 1.00 79.56 199 LYS A C 1
ATOM 1538 O O . LYS A 1 199 ? -4.216 -14.886 -14.234 1.00 79.56 199 LYS A O 1
ATOM 1543 N N . THR A 1 200 ? -3.378 -12.868 -13.733 1.00 69.12 200 THR A N 1
ATOM 1544 C CA . THR A 1 200 ? -2.706 -12.663 -15.014 1.00 69.12 200 THR A CA 1
ATOM 1545 C C . THR A 1 200 ? -1.251 -13.109 -14.887 1.00 69.12 200 THR A C 1
ATOM 1547 O O . THR A 1 200 ? -0.545 -12.636 -13.997 1.00 69.12 200 THR A O 1
ATOM 1550 N N . PRO A 1 201 ? -0.760 -14.021 -15.742 1.00 58.31 201 PRO A N 1
ATOM 1551 C CA . PRO A 1 201 ? 0.667 -14.278 -15.828 1.00 58.31 201 PRO A CA 1
ATOM 1552 C C . PRO A 1 201 ? 1.328 -13.044 -16.445 1.00 58.31 201 PRO A C 1
ATOM 1554 O O . PRO A 1 201 ? 1.278 -12.852 -17.658 1.00 58.31 201 PRO A O 1
ATOM 1557 N N . GLN A 1 202 ? 1.935 -12.193 -15.622 1.00 52.19 202 GLN A N 1
ATOM 1558 C CA . GLN A 1 202 ? 2.803 -11.147 -16.141 1.00 52.19 202 GLN A CA 1
ATOM 1559 C C . GLN A 1 202 ? 4.099 -11.823 -16.610 1.00 52.19 202 GLN A C 1
ATOM 1561 O O . GLN A 1 202 ? 4.988 -12.148 -15.823 1.00 52.19 202 GLN A O 1
ATOM 1566 N N . LYS A 1 203 ? 4.175 -12.121 -17.912 1.00 43.09 203 LYS A N 1
ATOM 1567 C CA . LYS A 1 203 ? 5.467 -12.227 -18.596 1.00 43.09 203 LYS A CA 1
ATOM 1568 C C . LYS A 1 203 ? 6.071 -10.816 -18.559 1.00 43.09 203 LYS A C 1
ATOM 1570 O O . LYS A 1 203 ? 5.329 -9.874 -18.782 1.00 43.09 203 LYS A O 1
ATOM 1575 N N . GLU A 1 204 ? 7.371 -10.693 -18.291 1.00 41.72 204 GLU A N 1
ATOM 1576 C CA . GLU A 1 204 ? 8.164 -9.445 -18.415 1.00 41.72 204 GLU A CA 1
ATOM 1577 C C . GLU A 1 204 ? 8.318 -8.516 -17.196 1.00 41.72 204 GLU A C 1
ATOM 1579 O O . GLU A 1 204 ? 8.299 -7.303 -17.350 1.00 41.72 204 GLU A O 1
ATOM 1584 N N . ALA A 1 205 ? 8.616 -9.021 -15.993 1.00 38.03 205 ALA A N 1
ATOM 1585 C CA . ALA A 1 205 ? 9.423 -8.177 -15.085 1.00 38.03 205 ALA A CA 1
ATOM 1586 C C . ALA A 1 205 ? 10.354 -8.899 -14.119 1.00 38.03 205 ALA A C 1
ATOM 1588 O O . ALA A 1 205 ? 10.738 -8.375 -13.082 1.00 38.03 205 ALA A O 1
ATOM 1589 N N . LYS A 1 206 ? 10.878 -10.045 -14.555 1.00 33.03 206 LYS A N 1
ATOM 1590 C CA . LYS A 1 206 ? 12.158 -10.529 -14.017 1.00 33.03 206 LYS A CA 1
ATOM 1591 C C . LYS A 1 206 ? 13.353 -9.623 -14.374 1.00 33.03 206 LYS A C 1
ATOM 1593 O O . LYS A 1 206 ? 14.466 -9.927 -13.978 1.00 33.03 206 LYS A O 1
ATOM 1598 N N . GLN A 1 207 ? 13.143 -8.553 -15.147 1.00 36.28 207 GLN A N 1
ATOM 1599 C CA . GLN A 1 207 ? 14.190 -7.634 -15.612 1.00 36.28 207 GLN A CA 1
ATOM 1600 C C . GLN A 1 207 ? 13.978 -6.168 -15.206 1.00 36.28 207 GLN A C 1
ATOM 1602 O O . GLN A 1 207 ? 14.778 -5.328 -15.599 1.00 36.28 207 GLN A O 1
ATOM 1607 N N . MET A 1 208 ? 12.968 -5.845 -14.392 1.00 31.64 208 MET A N 1
ATOM 1608 C CA . MET A 1 208 ? 12.973 -4.571 -13.661 1.00 31.64 208 MET A CA 1
ATOM 1609 C C . MET A 1 208 ? 13.578 -4.802 -12.279 1.00 31.64 208 MET A C 1
ATOM 1611 O O . MET A 1 208 ? 12.929 -4.623 -11.256 1.00 31.64 208 MET A O 1
ATOM 1615 N N . THR A 1 209 ? 14.838 -5.238 -12.252 1.00 35.09 209 THR A N 1
ATOM 1616 C CA . THR A 1 209 ? 15.704 -4.974 -11.102 1.00 35.09 209 THR A CA 1
ATOM 1617 C C . THR A 1 209 ? 15.608 -3.477 -10.836 1.00 35.09 209 THR A C 1
ATOM 1619 O O . THR A 1 209 ? 15.720 -2.712 -11.794 1.00 35.09 209 THR A O 1
ATOM 1622 N N . ALA A 1 210 ? 15.346 -3.068 -9.594 1.00 35.19 210 ALA A N 1
ATOM 1623 C CA . ALA A 1 210 ? 15.290 -1.674 -9.172 1.00 35.19 210 ALA A CA 1
ATOM 1624 C C . ALA A 1 210 ? 16.532 -0.914 -9.662 1.00 35.19 210 ALA A C 1
ATOM 1626 O O . ALA A 1 210 ? 17.579 -0.896 -9.021 1.00 35.19 210 ALA A O 1
ATOM 1627 N N . ALA A 1 211 ? 16.437 -0.324 -10.846 1.00 39.62 211 ALA A N 1
ATOM 1628 C CA . ALA A 1 211 ? 17.458 0.546 -11.361 1.00 39.62 211 ALA A CA 1
ATOM 1629 C C . ALA A 1 211 ? 17.068 1.942 -10.912 1.00 39.62 211 ALA A C 1
ATOM 1631 O O . ALA A 1 211 ? 16.064 2.499 -11.354 1.00 39.62 211 ALA A O 1
ATOM 1632 N N . VAL A 1 212 ? 17.853 2.506 -10.000 1.00 41.56 212 VAL A N 1
ATOM 1633 C CA . VAL A 1 212 ? 17.838 3.949 -9.798 1.00 41.56 212 VAL A CA 1
ATOM 1634 C C . VAL A 1 212 ? 18.236 4.550 -11.143 1.00 41.56 212 VAL A C 1
ATOM 1636 O O . VAL A 1 212 ? 19.354 4.346 -11.621 1.00 41.56 212 VAL A O 1
ATOM 1639 N N . TYR A 1 213 ? 17.274 5.189 -11.801 1.00 55.06 213 TYR A N 1
ATOM 1640 C CA . TYR A 1 213 ? 17.502 5.864 -13.063 1.00 55.06 213 TYR A CA 1
ATOM 1641 C C . TYR A 1 213 ? 17.927 7.300 -12.780 1.00 55.06 213 TYR A C 1
ATOM 1643 O O . TYR A 1 213 ? 17.148 8.086 -12.240 1.00 55.06 213 TYR A O 1
ATOM 1651 N N . GLU A 1 214 ? 19.141 7.662 -13.175 1.00 64.38 214 GLU A N 1
ATOM 1652 C CA . GLU A 1 214 ? 19.589 9.050 -13.140 1.00 64.38 214 GLU A CA 1
ATOM 1653 C C . GLU A 1 214 ? 19.339 9.714 -14.491 1.00 64.38 214 GLU A C 1
ATOM 1655 O O . GLU A 1 214 ? 19.600 9.139 -15.551 1.00 64.38 214 GLU A O 1
ATOM 1660 N N . LEU A 1 215 ? 18.816 10.940 -14.453 1.00 80.88 215 LEU A N 1
ATOM 1661 C CA . LEU A 1 215 ? 18.696 11.773 -15.641 1.00 80.88 215 LEU A CA 1
ATOM 1662 C C . LEU A 1 215 ? 20.077 12.339 -15.984 1.00 80.88 215 LEU A C 1
ATOM 1664 O O . LEU A 1 215 ? 20.635 13.116 -15.209 1.00 80.88 215 LEU A O 1
ATOM 1668 N N . ALA A 1 216 ? 20.594 11.999 -17.161 1.00 82.38 216 ALA A N 1
ATOM 1669 C CA . ALA A 1 216 ? 21.895 12.458 -17.634 1.00 82.38 216 ALA A CA 1
ATOM 1670 C C . ALA A 1 216 ? 21.792 13.183 -18.985 1.00 82.38 216 ALA A C 1
ATOM 1672 O O . ALA A 1 216 ? 20.871 12.960 -19.775 1.00 82.38 216 ALA A O 1
ATOM 1673 N N . ASP A 1 217 ? 22.767 14.059 -19.247 1.00 88.81 217 ASP A N 1
ATOM 1674 C CA . ASP A 1 217 ? 22.931 14.740 -20.530 1.00 88.81 217 ASP A CA 1
ATOM 1675 C C . ASP A 1 217 ? 23.969 14.000 -21.391 1.00 88.81 217 ASP A C 1
ATOM 1677 O O . ASP A 1 217 ? 25.180 14.114 -21.171 1.00 88.81 217 ASP A O 1
ATOM 1681 N N . PHE A 1 218 ? 23.500 13.276 -22.403 1.00 90.56 218 PHE A N 1
ATOM 1682 C CA . PHE A 1 218 ? 24.333 12.500 -23.316 1.00 90.56 218 PHE A CA 1
ATOM 1683 C C . PHE A 1 218 ? 24.810 13.331 -24.506 1.00 90.56 218 PHE A C 1
ATOM 1685 O O . PHE A 1 218 ? 24.049 14.089 -25.111 1.00 90.56 218 PHE A O 1
ATOM 1692 N N . ILE A 1 219 ? 26.072 13.149 -24.885 1.00 91.88 219 ILE A N 1
ATOM 1693 C CA . ILE A 1 219 ? 26.661 13.753 -26.082 1.00 91.88 219 ILE A CA 1
ATOM 1694 C C . ILE A 1 219 ? 26.230 12.923 -27.300 1.00 91.88 219 ILE A C 1
ATOM 1696 O O . ILE A 1 219 ? 26.511 11.726 -27.314 1.00 91.88 219 ILE A O 1
ATOM 1700 N N . PRO A 1 220 ? 25.582 13.495 -28.327 1.00 92.81 220 PRO A N 1
ATOM 1701 C CA . PRO A 1 220 ? 25.171 12.729 -29.499 1.00 92.81 220 PRO A CA 1
ATOM 1702 C C . PRO A 1 220 ? 26.355 12.033 -30.173 1.00 92.81 220 PRO A C 1
ATOM 1704 O O . PRO A 1 220 ? 27.429 12.620 -30.344 1.00 92.81 220 PRO A O 1
ATOM 1707 N N . CYS A 1 221 ? 26.152 10.787 -30.587 1.00 92.38 221 CYS A N 1
ATOM 1708 C CA . CYS A 1 221 ? 27.141 10.048 -31.360 1.00 92.38 221 CYS A CA 1
ATOM 1709 C C . CYS A 1 221 ? 26.474 9.217 -32.458 1.00 92.38 221 CYS A C 1
ATOM 1711 O O . CYS A 1 221 ? 25.297 8.873 -32.362 1.00 92.38 221 CYS A O 1
ATOM 1713 N N . THR A 1 222 ? 27.224 8.924 -33.518 1.00 91.69 222 THR A N 1
ATOM 1714 C CA . THR A 1 222 ? 26.754 8.111 -34.644 1.00 91.69 222 THR A CA 1
ATOM 1715 C C . THR A 1 222 ? 27.647 6.890 -34.830 1.00 91.69 222 THR A C 1
ATOM 1717 O O . THR A 1 222 ? 28.870 7.013 -34.713 1.00 91.69 222 THR A O 1
ATOM 1720 N N . PRO A 1 223 ? 27.077 5.707 -35.108 1.00 90.19 223 PRO A N 1
ATOM 1721 C CA . PRO A 1 223 ? 27.856 4.552 -35.533 1.00 90.19 223 PRO A CA 1
ATOM 1722 C C . PRO A 1 223 ? 28.723 4.888 -36.752 1.00 90.19 223 PRO A C 1
ATOM 1724 O O . PRO A 1 223 ? 28.320 5.661 -37.620 1.00 90.19 223 PRO A O 1
ATOM 1727 N N . LYS A 1 224 ? 29.929 4.320 -36.813 1.00 91.06 224 LYS A N 1
ATOM 1728 C CA . LYS A 1 224 ? 30.787 4.371 -38.011 1.00 91.06 224 LYS A CA 1
ATOM 1729 C C . LYS A 1 224 ? 30.355 3.369 -39.082 1.00 91.06 224 LYS A C 1
ATOM 1731 O O . LYS A 1 224 ? 30.750 3.519 -40.232 1.00 91.06 224 LYS A O 1
ATOM 1736 N N . ASP A 1 225 ? 29.611 2.347 -38.673 1.00 83.75 225 ASP A N 1
ATOM 1737 C CA . ASP A 1 225 ? 29.059 1.298 -39.522 1.00 83.75 225 ASP A CA 1
ATOM 1738 C C . ASP A 1 225 ? 27.531 1.432 -39.563 1.00 83.75 225 ASP A C 1
ATOM 1740 O O . ASP A 1 225 ? 26.879 1.495 -38.518 1.00 83.75 225 ASP A O 1
ATOM 1744 N N . ASP A 1 226 ? 26.976 1.443 -40.773 1.00 76.94 226 ASP A N 1
ATOM 1745 C CA . ASP A 1 226 ? 25.545 1.577 -41.050 1.00 76.94 226 ASP A CA 1
ATOM 1746 C C . ASP A 1 226 ? 24.729 0.343 -40.616 1.00 76.94 226 ASP A C 1
ATOM 1748 O O . ASP A 1 226 ? 23.497 0.392 -40.593 1.00 76.94 226 ASP A O 1
ATOM 1752 N N . SER A 1 227 ? 25.385 -0.767 -40.247 1.00 69.56 227 SER A N 1
ATOM 1753 C CA . SER A 1 227 ? 24.724 -1.968 -39.715 1.00 69.56 227 SER A CA 1
ATOM 1754 C C . SER A 1 227 ? 24.065 -1.756 -38.344 1.00 69.56 227 SER A C 1
ATOM 1756 O O . SER A 1 227 ? 23.206 -2.541 -37.932 1.00 69.56 227 SER A O 1
ATOM 1758 N N . VAL A 1 228 ? 24.435 -0.683 -37.641 1.00 69.12 228 VAL A N 1
ATOM 1759 C CA . VAL A 1 228 ? 23.928 -0.334 -36.314 1.00 69.12 228 VAL A CA 1
ATOM 1760 C C . VAL A 1 228 ? 22.997 0.873 -36.438 1.00 69.12 228 VAL A C 1
ATOM 1762 O O . VAL A 1 228 ? 23.424 1.971 -36.774 1.00 69.12 228 VAL A O 1
ATOM 1765 N N . THR A 1 229 ? 21.706 0.694 -36.149 1.00 77.12 229 THR A N 1
ATOM 1766 C CA . THR A 1 229 ? 20.692 1.752 -36.306 1.00 77.12 229 THR A CA 1
ATOM 1767 C C . THR A 1 229 ? 20.085 2.176 -34.972 1.00 77.12 229 THR A C 1
ATOM 1769 O O . THR A 1 229 ? 19.720 1.332 -34.148 1.00 77.12 229 THR A O 1
ATOM 1772 N N . GLY A 1 230 ? 19.893 3.481 -34.780 1.00 86.00 230 GLY A N 1
ATOM 1773 C CA . GLY A 1 230 ? 19.238 4.030 -33.594 1.00 86.00 230 GLY A CA 1
ATOM 1774 C C . GLY A 1 230 ? 19.749 5.416 -33.219 1.00 86.00 230 GLY A C 1
ATOM 1775 O O . GLY A 1 230 ? 20.596 5.991 -33.900 1.00 86.00 230 GLY A O 1
ATOM 1776 N N . ILE A 1 231 ? 19.225 5.941 -32.114 1.00 89.50 231 ILE A N 1
ATOM 1777 C CA . ILE A 1 231 ? 19.725 7.163 -31.483 1.00 89.50 231 ILE A CA 1
ATOM 1778 C C . ILE A 1 231 ? 20.750 6.742 -30.434 1.00 89.50 231 ILE A C 1
ATOM 1780 O O . ILE A 1 231 ? 20.473 5.857 -29.623 1.00 89.50 231 ILE A O 1
ATOM 1784 N N . TYR A 1 232 ? 21.925 7.367 -30.445 1.00 91.62 232 TYR A N 1
ATOM 1785 C CA . TYR A 1 232 ? 23.008 7.032 -29.528 1.00 91.62 232 TYR A CA 1
ATOM 1786 C C . TYR A 1 232 ? 23.555 8.264 -28.819 1.00 91.62 232 TYR A C 1
ATOM 1788 O O . TYR A 1 232 ? 23.645 9.360 -29.381 1.00 91.62 232 TYR A O 1
ATOM 1796 N N . GLY A 1 233 ? 23.960 8.054 -27.573 1.00 91.38 233 GLY A N 1
ATOM 1797 C CA . GLY A 1 233 ? 24.537 9.068 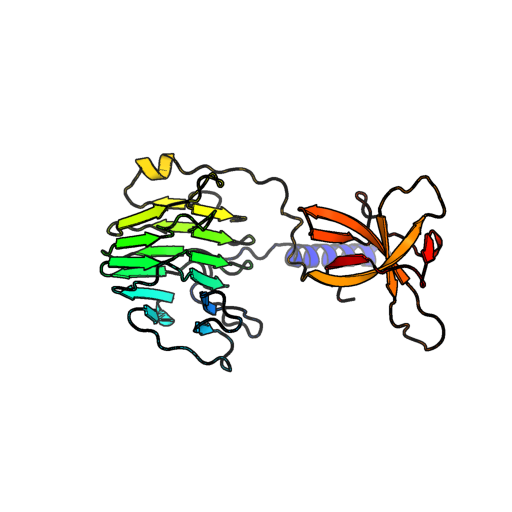-26.712 1.00 91.38 233 GLY A CA 1
ATOM 1798 C C . GLY A 1 233 ? 25.778 8.555 -25.991 1.00 91.38 233 GLY A C 1
ATOM 1799 O O . GLY A 1 233 ? 25.826 7.412 -25.549 1.00 91.38 233 GLY A O 1
ATOM 1800 N N . ALA A 1 234 ? 26.782 9.411 -25.859 1.00 90.38 234 ALA A N 1
ATOM 1801 C CA . ALA A 1 234 ? 28.013 9.151 -25.137 1.00 90.38 234 ALA A CA 1
ATOM 1802 C C . ALA A 1 234 ? 27.998 9.874 -23.784 1.00 90.38 234 ALA A C 1
ATOM 1804 O O . ALA A 1 234 ? 27.669 11.063 -23.710 1.00 90.38 234 ALA A O 1
ATOM 1805 N N . LEU A 1 235 ? 28.397 9.174 -22.723 1.00 87.56 235 LEU A N 1
ATOM 1806 C CA . LEU A 1 235 ? 28.618 9.754 -21.400 1.00 87.56 235 LEU A CA 1
ATOM 1807 C C . LEU A 1 235 ? 30.114 9.733 -21.086 1.00 87.56 235 LEU A C 1
ATOM 1809 O O . LEU A 1 235 ? 30.755 8.683 -21.155 1.00 87.56 235 LEU A O 1
ATOM 1813 N N . ARG A 1 236 ? 30.668 10.905 -20.764 1.00 83.44 236 ARG A N 1
ATOM 1814 C CA . ARG A 1 236 ? 32.078 11.059 -20.392 1.00 83.44 236 ARG A CA 1
ATOM 1815 C C . ARG A 1 236 ? 32.307 10.474 -19.000 1.00 83.44 236 ARG A C 1
ATOM 1817 O O . ARG A 1 236 ? 31.615 10.872 -18.068 1.00 83.44 236 ARG A O 1
ATOM 1824 N N . GLN A 1 237 ? 33.302 9.606 -18.859 1.00 74.12 237 GLN A N 1
ATOM 1825 C CA . GLN A 1 237 ? 33.750 9.104 -17.561 1.00 74.12 237 GLN A CA 1
ATOM 1826 C C . GLN A 1 237 ? 35.022 9.827 -17.108 1.00 74.12 237 GLN A C 1
ATOM 1828 O O . GLN A 1 237 ? 35.838 10.256 -17.932 1.00 74.12 237 GLN A O 1
ATOM 1833 N N . ALA A 1 238 ? 35.187 9.982 -15.793 1.00 58.66 238 ALA A N 1
ATOM 1834 C CA . ALA A 1 238 ? 36.453 10.425 -15.221 1.00 58.66 238 ALA A CA 1
ATOM 1835 C C . ALA A 1 238 ? 37.451 9.259 -15.304 1.00 58.66 238 ALA A C 1
ATOM 1837 O O . ALA A 1 238 ? 37.204 8.180 -14.765 1.00 58.66 238 ALA A O 1
ATOM 1838 N N . GLY A 1 239 ? 38.552 9.446 -16.034 1.00 54.16 239 GLY A N 1
ATOM 1839 C CA . GLY A 1 239 ? 39.650 8.483 -16.051 1.00 54.16 239 GLY A CA 1
ATOM 1840 C C . GLY A 1 239 ? 40.349 8.429 -14.690 1.00 54.16 239 GLY A C 1
ATOM 1841 O O . GLY A 1 239 ? 40.373 9.415 -13.961 1.00 54.16 239 GLY A O 1
ATOM 1842 N N . CYS A 1 240 ? 40.942 7.282 -14.352 1.00 45.06 240 CYS A N 1
ATOM 1843 C CA . CYS A 1 240 ? 41.742 7.112 -13.130 1.00 45.06 240 CYS A CA 1
ATOM 1844 C C . CYS A 1 240 ? 43.142 7.770 -13.231 1.00 45.06 240 CYS A C 1
ATOM 1846 O O . CYS A 1 240 ? 43.910 7.750 -12.273 1.00 45.06 240 CYS A O 1
ATOM 1848 N N . SER A 1 241 ? 43.476 8.335 -14.394 1.00 51.22 241 SER A N 1
ATOM 1849 C CA . SER A 1 241 ? 44.710 9.062 -14.698 1.00 51.22 241 SER A CA 1
ATOM 1850 C C . SER A 1 241 ? 44.378 10.247 -15.604 1.00 51.22 241 SER A C 1
ATOM 1852 O O . SER A 1 241 ? 43.574 10.094 -16.524 1.00 51.22 241 SER A O 1
ATOM 1854 N N . ASP A 1 242 ? 45.003 11.394 -15.354 1.00 51.28 242 ASP A N 1
ATOM 1855 C CA . ASP A 1 242 ? 44.592 12.724 -15.828 1.00 51.28 242 ASP A CA 1
ATOM 1856 C C . ASP A 1 242 ? 44.597 12.988 -17.349 1.00 51.28 242 ASP A C 1
ATOM 1858 O O . ASP A 1 242 ? 44.241 14.097 -17.737 1.00 51.28 242 ASP A O 1
ATOM 1862 N N . ASP A 1 243 ? 44.908 12.031 -18.233 1.00 55.88 243 ASP A N 1
ATOM 1863 C CA . ASP A 1 243 ? 45.233 12.396 -19.623 1.00 55.88 243 ASP A CA 1
ATOM 1864 C C . ASP A 1 243 ? 44.290 11.954 -20.752 1.00 55.88 243 ASP A C 1
ATOM 1866 O O . ASP A 1 243 ? 44.356 12.588 -21.798 1.00 55.88 243 ASP A O 1
ATOM 1870 N N . GLU A 1 244 ? 43.334 11.022 -20.601 1.00 58.06 244 GLU A N 1
ATOM 1871 C CA . GLU A 1 244 ? 42.296 10.847 -21.645 1.00 58.06 244 GLU A CA 1
ATOM 1872 C C . GLU A 1 244 ? 40.914 10.450 -21.092 1.00 58.06 244 GLU A C 1
ATOM 1874 O O . GLU A 1 244 ? 40.774 9.424 -20.419 1.00 58.06 244 GLU A O 1
ATOM 1879 N N . PRO A 1 245 ? 39.848 11.228 -21.376 1.00 64.19 245 PRO A N 1
ATOM 1880 C CA . PRO A 1 245 ? 38.492 10.821 -21.039 1.00 64.19 245 PRO A CA 1
ATOM 1881 C C . PRO A 1 245 ? 38.039 9.674 -21.946 1.00 64.19 245 PRO A C 1
ATOM 1883 O O . PRO A 1 245 ? 38.026 9.814 -23.168 1.00 64.19 245 PRO A O 1
ATOM 1886 N N . TYR A 1 246 ? 37.580 8.572 -21.353 1.00 77.31 246 TYR A N 1
ATOM 1887 C CA . TYR A 1 246 ? 36.864 7.536 -22.094 1.00 77.31 246 TYR A CA 1
ATOM 1888 C C . TYR A 1 246 ? 35.351 7.778 -22.032 1.00 77.31 246 TYR A C 1
ATOM 1890 O O . TYR A 1 246 ? 34.825 8.412 -21.110 1.00 77.31 246 TYR A O 1
ATOM 1898 N N . TYR A 1 247 ? 34.649 7.292 -23.053 1.00 84.81 247 TYR A N 1
ATOM 1899 C CA . TYR A 1 247 ? 33.208 7.457 -23.196 1.00 84.81 247 TYR A CA 1
ATOM 1900 C C . TYR A 1 247 ? 32.516 6.102 -23.191 1.00 84.81 247 TYR A C 1
ATOM 1902 O O . TYR A 1 247 ? 32.897 5.209 -23.951 1.00 84.81 247 TYR A O 1
ATOM 1910 N N . ASN A 1 248 ? 31.461 5.994 -22.388 1.00 87.12 248 ASN A N 1
ATOM 1911 C CA . ASN A 1 248 ? 30.507 4.895 -22.482 1.00 87.12 248 ASN A CA 1
ATOM 1912 C C . ASN A 1 248 ? 29.434 5.278 -23.500 1.00 87.12 248 ASN A C 1
ATOM 1914 O O . ASN A 1 248 ? 28.911 6.396 -23.449 1.00 87.12 248 ASN A O 1
ATOM 1918 N N . ILE A 1 249 ? 29.121 4.368 -24.422 1.00 89.25 249 ILE A N 1
ATOM 1919 C CA . ILE A 1 249 ? 28.098 4.578 -25.447 1.00 89.25 249 ILE A CA 1
ATOM 1920 C C . ILE A 1 249 ? 26.801 3.908 -25.017 1.00 89.25 249 ILE A C 1
ATOM 1922 O O . ILE A 1 249 ? 26.803 2.783 -24.520 1.00 89.25 249 ILE A O 1
ATOM 1926 N N . TYR A 1 250 ? 25.698 4.612 -25.242 1.00 89.81 250 TYR A N 1
ATOM 1927 C CA . TYR A 1 250 ? 24.362 4.172 -24.901 1.00 89.81 250 TYR A CA 1
ATOM 1928 C C . TYR A 1 250 ? 23.453 4.294 -26.113 1.00 89.81 250 TYR A C 1
ATOM 1930 O O . TYR A 1 250 ? 23.455 5.320 -26.797 1.00 89.81 250 TYR A O 1
ATOM 1938 N N . LYS A 1 251 ? 22.634 3.273 -26.348 1.00 90.69 251 LYS A N 1
ATOM 1939 C CA . LYS A 1 251 ? 21.468 3.381 -27.223 1.00 90.69 251 LYS A CA 1
ATOM 1940 C C . LYS A 1 251 ? 20.353 4.060 -26.439 1.00 90.69 251 LYS A C 1
ATOM 1942 O O . LYS A 1 251 ? 20.041 3.634 -25.329 1.00 90.69 251 LYS A O 1
ATOM 1947 N N . ILE A 1 252 ? 19.781 5.114 -27.007 1.00 89.06 252 ILE A N 1
ATOM 1948 C CA . ILE A 1 252 ? 18.710 5.901 -26.404 1.00 89.06 252 ILE A CA 1
ATOM 1949 C C . ILE A 1 252 ? 17.407 5.577 -27.129 1.00 89.06 252 ILE A C 1
ATOM 1951 O O . ILE A 1 252 ? 17.330 5.653 -28.357 1.00 89.06 252 ILE A O 1
ATOM 1955 N N . GLN A 1 253 ? 16.384 5.203 -26.369 1.00 86.19 253 GLN A N 1
ATOM 1956 C CA . GLN A 1 253 ? 15.077 4.828 -26.900 1.00 86.19 253 GLN A CA 1
ATOM 1957 C C . GLN A 1 253 ? 13.970 5.504 -26.101 1.00 86.19 253 GLN A C 1
ATOM 1959 O O . GLN A 1 253 ? 14.029 5.578 -24.874 1.00 86.19 253 GLN A O 1
ATOM 1964 N N . GLU A 1 254 ? 12.955 5.994 -26.807 1.00 81.00 254 GLU A N 1
ATOM 1965 C CA . GLU A 1 254 ? 11.726 6.456 -26.179 1.00 81.00 254 GLU A CA 1
ATOM 1966 C C . GLU A 1 254 ? 10.890 5.234 -25.800 1.00 81.00 254 GLU A C 1
ATOM 1968 O O . GLU A 1 254 ? 10.518 4.434 -26.659 1.00 81.00 254 GLU A O 1
ATOM 1973 N N . VAL A 1 255 ? 10.630 5.071 -24.506 1.00 73.69 255 VAL A N 1
ATOM 1974 C CA . VAL A 1 255 ? 9.832 3.951 -23.977 1.00 73.69 255 VAL A CA 1
ATOM 1975 C C . VAL A 1 255 ? 8.396 4.374 -23.665 1.00 73.69 255 VAL A C 1
ATOM 1977 O O . VAL A 1 255 ? 7.485 3.553 -23.696 1.00 73.69 255 VAL A O 1
ATOM 1980 N N . PHE A 1 256 ? 8.191 5.670 -23.423 1.00 62.97 256 PHE A N 1
ATOM 1981 C CA . PHE A 1 256 ? 6.898 6.338 -23.284 1.00 62.97 256 PHE A CA 1
ATOM 1982 C C . PHE A 1 256 ? 7.024 7.771 -23.809 1.00 62.97 256 PHE A C 1
ATOM 1984 O O . PHE A 1 256 ? 8.132 8.302 -23.778 1.00 62.97 256 PHE A O 1
ATOM 1991 N N . PRO A 1 257 ? 5.926 8.436 -24.219 1.00 62.22 257 PRO A N 1
ATOM 1992 C CA . PRO A 1 257 ? 5.979 9.818 -24.691 1.00 62.22 257 PRO A CA 1
ATOM 1993 C C . PRO A 1 257 ? 6.716 10.746 -23.710 1.00 62.22 257 PRO A C 1
ATOM 1995 O O . PRO A 1 257 ? 6.247 10.981 -22.595 1.00 62.22 257 PRO A O 1
ATOM 1998 N N . GLY A 1 258 ? 7.877 11.259 -24.123 1.00 63.53 258 GLY A N 1
ATOM 1999 C CA . GLY A 1 258 ? 8.735 12.139 -23.324 1.00 63.53 258 GLY A CA 1
ATOM 2000 C C . GLY A 1 258 ? 9.683 11.442 -22.338 1.00 63.53 258 GLY A C 1
ATOM 2001 O O . GLY A 1 258 ? 10.449 12.132 -21.665 1.00 63.53 258 GLY A O 1
ATOM 2002 N N . ILE A 1 259 ? 9.680 10.107 -22.260 1.00 66.88 259 ILE A N 1
ATOM 2003 C CA . ILE A 1 259 ? 10.576 9.317 -21.405 1.00 66.88 259 ILE A CA 1
ATOM 2004 C C . ILE A 1 259 ? 11.548 8.526 -22.277 1.00 66.88 259 ILE A C 1
ATOM 2006 O O . ILE A 1 259 ? 11.179 7.566 -22.956 1.00 66.88 259 ILE A O 1
ATOM 2010 N N . TRP A 1 260 ? 12.816 8.913 -22.192 1.00 77.12 260 TRP A N 1
ATOM 2011 C CA . TRP A 1 260 ? 13.918 8.317 -22.936 1.00 77.12 260 TRP A CA 1
ATOM 2012 C C . TRP A 1 260 ? 14.810 7.532 -21.985 1.00 77.12 260 TRP A C 1
ATOM 2014 O O . TRP A 1 260 ? 15.257 8.084 -20.981 1.00 77.12 260 TRP A O 1
ATOM 2024 N N . ILE A 1 261 ? 15.079 6.267 -22.298 1.00 79.56 261 ILE A N 1
ATOM 2025 C CA . ILE A 1 261 ? 15.986 5.406 -21.533 1.00 79.56 261 ILE A CA 1
ATOM 2026 C C . ILE A 1 261 ? 17.252 5.155 -22.350 1.00 79.56 261 ILE A C 1
ATOM 2028 O O . ILE A 1 261 ? 17.194 4.979 -23.567 1.00 79.56 261 ILE A O 1
ATOM 2032 N N . ALA A 1 262 ? 18.394 5.152 -21.668 1.00 82.44 262 ALA A N 1
ATOM 2033 C CA . ALA A 1 262 ? 19.712 4.877 -22.215 1.00 82.44 262 ALA A CA 1
ATOM 2034 C C . ALA A 1 262 ? 20.220 3.504 -21.733 1.00 82.44 262 ALA A C 1
ATOM 2036 O O . ALA A 1 262 ? 20.244 3.240 -20.531 1.00 82.44 262 ALA A O 1
ATOM 2037 N N . SER A 1 263 ? 20.657 2.645 -22.661 1.00 82.38 263 SER A N 1
ATOM 2038 C CA . SER A 1 263 ? 21.234 1.319 -22.374 1.00 82.38 263 SER A CA 1
ATOM 2039 C C . SER A 1 263 ? 22.629 1.166 -22.979 1.00 82.38 263 SER A C 1
ATOM 2041 O O . SER A 1 263 ? 22.830 1.490 -24.149 1.00 82.38 263 SER A O 1
ATOM 2043 N N . MET A 1 264 ? 23.582 0.621 -22.213 1.00 81.94 264 MET A N 1
ATOM 2044 C CA . MET A 1 264 ? 24.948 0.324 -22.685 1.00 81.94 264 MET A CA 1
ATOM 2045 C C . MET A 1 264 ? 25.046 -0.927 -23.565 1.00 81.94 264 MET A C 1
ATOM 2047 O O . MET A 1 264 ? 26.088 -1.153 -24.186 1.00 81.94 264 MET A O 1
ATOM 2051 N N . GLN A 1 265 ? 23.994 -1.748 -23.583 1.00 81.00 265 GLN A N 1
ATOM 2052 C CA . GLN A 1 265 ? 23.961 -3.024 -24.290 1.00 81.00 265 GLN A CA 1
ATOM 2053 C C . GLN A 1 265 ? 22.819 -3.089 -25.304 1.00 81.00 265 GLN A C 1
ATOM 2055 O O . GLN A 1 265 ? 21.768 -2.463 -25.120 1.00 81.00 265 GLN A O 1
ATOM 2060 N N . ASP A 1 266 ? 23.037 -3.858 -26.371 1.00 75.75 266 ASP A N 1
ATOM 2061 C CA . ASP A 1 266 ? 21.992 -4.247 -27.317 1.00 75.75 266 ASP A CA 1
ATOM 2062 C C . ASP A 1 266 ? 21.079 -5.358 -26.758 1.00 75.75 266 ASP A C 1
ATOM 2064 O O . ASP A 1 266 ? 21.280 -5.876 -25.660 1.00 75.75 266 ASP A O 1
ATOM 2068 N N . GLU A 1 267 ? 20.060 -5.737 -27.533 1.00 74.25 267 GLU A N 1
ATOM 2069 C CA . GLU A 1 267 ? 19.083 -6.778 -27.172 1.00 74.25 267 GLU A CA 1
ATOM 2070 C C . GLU A 1 267 ? 19.715 -8.172 -26.985 1.00 74.25 267 GLU A C 1
ATOM 2072 O O . GLU A 1 267 ? 19.115 -9.044 -26.357 1.00 74.25 267 GLU A O 1
ATOM 2077 N N . ALA A 1 268 ? 20.928 -8.386 -27.504 1.00 74.00 268 ALA A N 1
ATOM 2078 C CA . ALA A 1 268 ? 21.701 -9.614 -27.350 1.00 74.00 268 ALA A CA 1
ATOM 2079 C C . ALA A 1 268 ? 22.724 -9.541 -26.194 1.00 74.00 268 ALA A C 1
ATOM 2081 O O . ALA A 1 268 ? 23.435 -10.517 -25.949 1.00 74.00 268 ALA A O 1
ATOM 2082 N N . GLY A 1 269 ? 22.788 -8.418 -25.466 1.00 71.50 269 GLY A N 1
ATOM 2083 C CA . GLY A 1 269 ? 23.693 -8.195 -24.336 1.00 71.50 269 GLY A CA 1
ATOM 2084 C C . GLY A 1 269 ? 25.099 -7.723 -24.723 1.00 71.50 269 GLY A C 1
ATOM 2085 O O . GLY A 1 269 ? 25.987 -7.695 -23.868 1.00 71.50 269 GLY A O 1
ATOM 2086 N N . ASN A 1 270 ? 25.341 -7.351 -25.984 1.00 77.19 270 ASN A N 1
ATOM 2087 C CA . ASN A 1 270 ? 26.647 -6.855 -26.421 1.00 77.19 270 ASN A CA 1
ATOM 2088 C C . ASN A 1 270 ? 26.811 -5.371 -26.084 1.00 77.19 270 ASN A C 1
ATOM 2090 O O . ASN A 1 270 ? 25.905 -4.573 -26.311 1.00 77.19 270 ASN A O 1
ATOM 2094 N N . TYR A 1 271 ? 27.992 -4.986 -25.598 1.00 81.06 271 TYR A N 1
ATOM 2095 C CA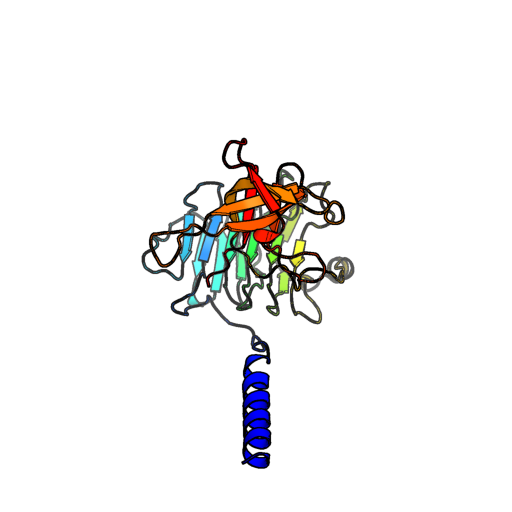 . TYR A 1 271 ? 28.316 -3.593 -25.284 1.00 81.06 271 TYR A CA 1
ATOM 2096 C C . TYR A 1 271 ? 28.593 -2.741 -26.528 1.00 81.06 271 TYR A C 1
ATOM 2098 O O . TYR A 1 271 ? 29.252 -3.183 -27.474 1.00 81.06 271 TYR A O 1
ATOM 2106 N N . PHE A 1 272 ? 28.186 -1.470 -26.472 1.00 82.50 272 PHE A N 1
ATOM 2107 C CA . PHE A 1 272 ? 28.570 -0.461 -27.458 1.00 82.50 272 PHE A CA 1
ATOM 2108 C C . PHE A 1 272 ? 29.951 0.128 -27.131 1.00 82.50 272 PHE A C 1
ATOM 2110 O O . PHE A 1 272 ? 30.123 0.885 -26.175 1.00 82.50 272 PHE A O 1
ATOM 2117 N N . TRP A 1 273 ? 30.949 -0.195 -27.952 1.00 85.50 273 TRP A N 1
ATOM 2118 C CA . TRP A 1 273 ? 32.313 0.316 -27.789 1.00 85.50 273 TRP A CA 1
ATOM 2119 C C . TRP A 1 273 ? 32.493 1.671 -28.469 1.00 85.50 273 TRP A C 1
ATOM 2121 O O . TRP A 1 273 ? 32.226 1.807 -29.662 1.00 85.50 273 TRP A O 1
ATOM 2131 N N . SER A 1 274 ? 33.019 2.662 -27.744 1.00 85.50 274 SER A N 1
ATOM 2132 C CA . SER A 1 274 ? 33.234 4.028 -28.254 1.00 85.50 274 SER A CA 1
ATOM 2133 C C . SER A 1 274 ? 34.130 4.110 -29.489 1.00 85.50 274 SER A C 1
ATOM 2135 O O . SER A 1 274 ? 33.932 4.993 -30.321 1.00 85.50 274 SER A O 1
ATOM 2137 N N . SER A 1 275 ? 35.041 3.152 -29.690 1.00 87.25 275 SER A N 1
ATOM 2138 C CA . SER A 1 275 ? 35.859 3.043 -30.907 1.00 87.25 275 SER A CA 1
ATOM 2139 C C . SER A 1 275 ? 35.032 2.927 -32.193 1.00 87.25 275 SER A C 1
ATOM 2141 O O . SER A 1 275 ? 35.497 3.342 -33.259 1.00 87.25 275 SER A O 1
ATOM 2143 N N . ASN A 1 276 ? 33.801 2.418 -32.097 1.00 88.75 276 ASN A N 1
ATOM 2144 C CA . ASN A 1 276 ? 32.906 2.173 -33.229 1.00 88.75 276 ASN A CA 1
ATOM 2145 C C . ASN A 1 276 ? 31.987 3.365 -33.538 1.00 88.75 276 ASN A C 1
ATOM 2147 O O . ASN A 1 276 ? 31.172 3.281 -34.453 1.00 88.75 276 ASN A O 1
ATOM 2151 N N . PHE A 1 277 ? 32.116 4.472 -32.801 1.00 91.31 277 PHE A N 1
ATOM 2152 C CA . PHE A 1 277 ? 31.238 5.632 -32.911 1.00 91.31 277 PHE A CA 1
ATOM 2153 C C . PHE A 1 277 ? 32.028 6.916 -33.180 1.00 91.31 277 PHE A C 1
ATOM 2155 O O . PHE A 1 277 ? 33.187 7.062 -32.788 1.00 91.31 277 PHE A O 1
ATOM 2162 N N . ASN A 1 278 ? 31.384 7.862 -33.857 1.00 91.75 278 ASN A N 1
ATOM 2163 C CA . ASN A 1 278 ? 31.822 9.246 -33.977 1.00 91.75 278 ASN A CA 1
ATOM 2164 C C . ASN A 1 278 ? 31.069 10.079 -32.933 1.00 91.75 278 ASN A C 1
ATOM 2166 O O . ASN A 1 278 ? 29.843 10.167 -32.980 1.00 91.75 278 ASN A O 1
ATOM 2170 N N . ILE A 1 279 ? 31.788 10.673 -31.979 1.00 90.69 279 ILE A N 1
ATOM 2171 C CA . ILE A 1 279 ? 31.199 11.455 -30.881 1.00 90.69 279 ILE A CA 1
ATOM 2172 C C . ILE A 1 279 ? 31.207 12.938 -31.257 1.00 90.69 279 ILE A C 1
ATOM 2174 O O . ILE A 1 279 ? 32.265 13.499 -31.540 1.00 90.69 279 ILE A O 1
ATOM 2178 N N . ASN A 1 280 ? 30.040 13.586 -31.234 1.00 89.06 280 ASN A N 1
ATOM 2179 C CA . ASN A 1 280 ? 29.904 15.002 -31.568 1.00 89.06 280 ASN A CA 1
ATOM 2180 C C . ASN A 1 280 ? 29.771 15.856 -30.301 1.00 89.06 280 ASN A C 1
ATOM 2182 O O . ASN A 1 280 ? 28.670 16.182 -29.858 1.00 89.06 280 ASN A O 1
ATOM 2186 N N . THR A 1 281 ? 30.908 16.249 -29.729 1.00 85.69 281 THR A N 1
ATOM 2187 C CA . THR A 1 281 ? 30.983 17.030 -28.481 1.00 85.69 281 THR A CA 1
ATOM 2188 C C . THR A 1 281 ? 30.382 18.435 -28.569 1.00 85.69 281 THR A C 1
ATOM 2190 O O . THR A 1 281 ? 30.117 19.035 -27.529 1.00 85.69 281 THR A O 1
ATOM 2193 N N . ASN A 1 282 ? 30.136 18.948 -29.779 1.00 86.56 282 ASN A N 1
ATOM 2194 C CA . ASN A 1 282 ? 29.586 20.286 -30.016 1.00 86.56 282 ASN A CA 1
ATOM 2195 C C . ASN A 1 282 ? 28.066 20.284 -30.263 1.00 86.56 282 ASN A C 1
ATOM 2197 O O . ASN A 1 282 ? 27.466 21.352 -30.383 1.00 86.56 282 ASN A O 1
ATOM 2201 N N . ALA A 1 283 ? 27.438 19.110 -30.374 1.00 85.56 283 ALA A N 1
ATOM 2202 C CA . ALA A 1 283 ? 26.004 19.002 -30.612 1.00 85.56 283 ALA A CA 1
ATOM 2203 C C . ALA A 1 283 ? 25.178 19.225 -29.336 1.00 85.56 283 ALA A C 1
ATOM 2205 O O . ALA A 1 283 ? 25.648 19.041 -28.210 1.00 85.56 283 ALA A O 1
ATOM 2206 N N . GLN A 1 284 ? 23.909 19.597 -29.521 1.00 89.44 284 GLN A N 1
ATOM 2207 C CA . GLN A 1 284 ? 22.953 19.689 -28.424 1.00 89.44 284 GLN A CA 1
ATOM 2208 C C . GLN A 1 284 ? 22.800 18.322 -27.746 1.00 89.44 284 GLN A C 1
ATOM 2210 O O . GLN A 1 284 ? 22.547 17.316 -28.407 1.00 89.44 284 GLN A O 1
ATOM 2215 N N . LYS A 1 285 ? 22.953 18.296 -26.421 1.00 90.56 285 LYS A N 1
ATOM 2216 C CA . LYS A 1 285 ? 22.893 17.063 -25.632 1.00 90.56 285 LYS A CA 1
ATOM 2217 C C . LYS A 1 285 ? 21.483 16.472 -25.594 1.00 90.56 285 LYS A C 1
ATOM 2219 O O . LYS A 1 285 ? 20.493 17.204 -25.611 1.00 90.56 285 LYS A O 1
ATOM 2224 N N . ILE A 1 286 ? 21.414 15.147 -25.493 1.00 88.06 286 ILE A N 1
ATOM 2225 C CA . ILE A 1 286 ? 20.175 14.373 -25.374 1.00 88.06 286 ILE A CA 1
ATOM 2226 C C . ILE A 1 286 ? 19.943 14.063 -23.895 1.00 88.06 286 ILE A C 1
ATOM 2228 O O . ILE A 1 286 ? 20.832 13.533 -23.232 1.00 88.06 286 ILE A O 1
ATOM 2232 N N . LYS A 1 287 ? 18.753 14.376 -23.377 1.00 88.19 287 LYS A N 1
ATOM 2233 C CA . LYS A 1 287 ? 18.351 14.013 -22.012 1.00 88.19 287 LYS A CA 1
ATOM 2234 C C . LYS A 1 287 ? 17.736 12.619 -22.005 1.00 88.19 287 LYS A C 1
ATOM 2236 O O . LYS A 1 287 ? 16.747 12.397 -22.698 1.00 88.19 287 LYS A O 1
ATOM 2241 N N . ALA A 1 288 ? 18.302 11.711 -21.218 1.00 83.06 288 ALA A N 1
ATOM 2242 C CA . ALA A 1 288 ? 17.766 10.366 -21.037 1.00 83.06 288 ALA A CA 1
ATOM 2243 C C . ALA A 1 288 ? 18.070 9.826 -19.632 1.00 83.06 288 ALA A C 1
ATOM 2245 O O . ALA A 1 288 ? 19.008 10.266 -18.966 1.00 83.06 288 ALA A O 1
ATOM 2246 N N . TYR A 1 289 ? 17.258 8.871 -19.196 1.00 78.25 289 TYR A N 1
ATOM 2247 C CA . TYR A 1 289 ? 17.397 8.142 -17.945 1.00 78.25 289 TYR A CA 1
ATOM 2248 C C . TYR A 1 289 ? 18.316 6.931 -18.138 1.00 78.25 289 TYR A C 1
ATOM 2250 O O . TYR A 1 289 ? 18.083 6.118 -19.030 1.00 78.25 289 TYR A O 1
ATOM 2258 N N . THR A 1 290 ? 19.344 6.785 -17.304 1.00 70.88 290 THR A N 1
ATOM 2259 C CA . THR A 1 290 ? 20.257 5.628 -17.318 1.00 70.88 290 THR A CA 1
ATOM 2260 C C . THR A 1 290 ? 20.287 4.941 -15.965 1.00 70.88 290 THR A C 1
ATOM 2262 O O . THR A 1 290 ? 20.164 5.593 -14.934 1.00 70.88 290 THR A O 1
ATOM 2265 N N . THR A 1 291 ? 20.474 3.626 -15.961 1.00 60.81 291 THR A N 1
ATOM 2266 C CA . THR A 1 291 ? 20.646 2.839 -14.737 1.00 60.81 291 THR A CA 1
ATOM 2267 C C . THR A 1 291 ? 22.018 3.120 -14.114 1.00 60.81 291 THR A C 1
ATOM 2269 O O . THR A 1 291 ? 23.018 3.073 -14.836 1.00 60.81 291 THR A O 1
ATOM 2272 N N . ILE A 1 292 ? 22.100 3.358 -12.800 1.00 50.94 292 ILE A N 1
ATOM 2273 C CA . ILE A 1 292 ? 23.393 3.414 -12.095 1.00 50.94 292 ILE A CA 1
ATOM 2274 C C . ILE A 1 292 ? 24.003 2.003 -12.082 1.00 50.94 292 ILE A C 1
ATOM 2276 O O . ILE A 1 292 ? 23.540 1.126 -11.355 1.00 50.94 292 ILE A O 1
ATOM 2280 N N . GLN A 1 293 ? 25.061 1.767 -12.860 1.00 42.22 293 GLN A N 1
ATOM 2281 C CA . GLN A 1 293 ? 26.008 0.700 -12.538 1.00 42.22 293 GLN A CA 1
ATOM 2282 C C . GLN A 1 293 ? 27.034 1.290 -11.573 1.00 42.22 293 GLN A C 1
ATOM 2284 O O . GLN A 1 293 ? 27.955 1.987 -11.992 1.00 42.22 293 GLN A O 1
ATOM 2289 N N . HIS A 1 294 ? 26.869 1.025 -10.275 1.00 30.14 294 HIS A N 1
ATOM 2290 C CA . HIS A 1 294 ? 28.011 1.079 -9.370 1.00 30.14 294 HIS A CA 1
ATOM 2291 C C . HIS A 1 294 ? 28.983 -0.011 -9.838 1.00 30.14 294 HIS A C 1
ATOM 2293 O O . HIS A 1 294 ? 28.696 -1.199 -9.682 1.00 30.14 294 HIS A O 1
ATOM 2299 N N . MET A 1 295 ? 30.071 0.400 -10.492 1.00 25.73 295 MET A N 1
ATOM 2300 C CA . MET A 1 295 ? 31.282 -0.414 -10.621 1.00 25.73 295 MET A CA 1
ATOM 2301 C C . MET A 1 295 ? 32.133 -0.253 -9.369 1.00 25.73 295 MET A C 1
ATOM 2303 O O . MET A 1 295 ? 32.228 0.896 -8.878 1.00 25.73 295 MET A O 1
#

Radius of gyration: 24.2 Å; Cα contacts (8 Å, |Δi|>4): 677; chains: 1; bounding box: 66×54×59 Å